Protein AF-A0A9C8FVK1-F1 (afdb_monomer_lite)

Sequence (192 aa):
MESLKEQRDQLQVSAKQWAEEYERMQRQYLDKLNELNAEIEDLEDFRQRYQRLSSSHENLKLRQSLFDEWADALMESFGPGIYRGEVYERPIFHHRPQNSTPEGVVEELNSYFQESNQPGLILRSVENAVAHLEVEDDRKLTSGTGSFGARMYILSVFYSLASLEEINCVEFDIEEGDHAGPDRYCRDSADS

Structure (mmCIF, N/CA/C/O backbone):
data_AF-A0A9C8FVK1-F1
#
_entry.id   AF-A0A9C8FVK1-F1
#
loop_
_atom_site.group_PDB
_atom_site.id
_atom_site.type_symbol
_atom_site.label_atom_id
_atom_site.label_alt_id
_atom_site.label_comp_id
_atom_site.label_asym_id
_atom_site.label_entity_id
_atom_site.label_seq_id
_atom_site.pdbx_PDB_ins_code
_atom_site.Cartn_x
_atom_site.Cartn_y
_atom_site.Cartn_z
_atom_site.occupancy
_atom_site.B_iso_or_equiv
_atom_site.auth_seq_id
_atom_site.auth_comp_id
_atom_site.auth_asym_id
_atom_site.auth_atom_id
_atom_site.pdbx_PDB_model_num
ATOM 1 N N . MET A 1 1 ? 42.157 9.527 -83.559 1.00 60.19 1 MET A N 1
ATOM 2 C CA . MET A 1 1 ? 42.955 9.106 -82.383 1.00 60.19 1 MET A CA 1
ATOM 3 C C . MET A 1 1 ? 42.660 9.959 -81.150 1.00 60.19 1 MET A C 1
ATOM 5 O O . MET A 1 1 ? 42.569 9.390 -80.074 1.00 60.19 1 MET A O 1
ATOM 9 N N . GLU A 1 2 ? 42.432 11.269 -81.290 1.00 61.53 2 GLU A N 1
ATOM 10 C CA . GLU A 1 2 ? 42.064 12.174 -80.179 1.00 61.53 2 GLU A CA 1
ATOM 11 C C . GLU A 1 2 ? 40.735 11.814 -79.486 1.00 61.53 2 GLU A C 1
ATOM 13 O O . GLU A 1 2 ? 40.713 11.628 -78.276 1.00 61.53 2 GLU A O 1
ATOM 18 N N . SER A 1 3 ? 39.669 11.558 -80.252 1.00 71.25 3 SER A N 1
ATOM 19 C CA . SER A 1 3 ? 38.336 11.207 -79.718 1.00 71.25 3 SER A CA 1
ATOM 20 C C . SER A 1 3 ? 38.299 9.912 -78.882 1.00 71.25 3 SER A C 1
ATOM 22 O O . SER A 1 3 ? 37.574 9.835 -77.893 1.00 71.25 3 SER A O 1
ATOM 24 N N . LEU A 1 4 ? 39.119 8.909 -79.220 1.00 72.94 4 LEU A N 1
ATOM 25 C CA . LEU A 1 4 ? 39.214 7.660 -78.446 1.00 72.94 4 LEU A CA 1
ATOM 26 C C . LEU A 1 4 ? 39.972 7.852 -77.126 1.00 72.94 4 LEU A C 1
ATOM 28 O O . LEU A 1 4 ? 39.680 7.184 -76.137 1.00 72.94 4 LEU A O 1
ATOM 32 N N . LYS A 1 5 ? 40.949 8.765 -77.105 1.00 77.62 5 LYS A N 1
ATOM 33 C CA . LYS A 1 5 ? 41.691 9.120 -75.893 1.00 77.62 5 LYS A CA 1
ATOM 34 C C . LYS A 1 5 ? 40.791 9.889 -74.926 1.00 77.62 5 LYS A C 1
ATOM 36 O O . LYS A 1 5 ? 40.754 9.566 -73.748 1.00 77.62 5 LYS A O 1
ATOM 41 N N . GLU A 1 6 ? 40.003 10.820 -75.450 1.00 77.12 6 GLU A N 1
ATOM 42 C CA . GLU A 1 6 ? 39.044 11.613 -74.681 1.00 77.12 6 GLU A CA 1
ATOM 43 C C . GLU A 1 6 ? 37.923 10.748 -74.079 1.00 77.12 6 GLU A C 1
ATOM 45 O O . GLU A 1 6 ? 37.624 10.865 -72.894 1.00 77.12 6 GLU A O 1
ATOM 50 N N . GLN A 1 7 ? 37.383 9.789 -74.842 1.00 79.88 7 GLN A N 1
ATOM 51 C CA . GLN A 1 7 ? 36.424 8.801 -74.328 1.00 79.88 7 GLN A CA 1
ATOM 52 C C . GLN A 1 7 ? 37.019 7.903 -73.237 1.00 79.88 7 GLN A C 1
ATOM 54 O O . GLN A 1 7 ? 36.366 7.632 -72.230 1.00 79.88 7 GLN A O 1
ATOM 59 N N . ARG A 1 8 ? 38.263 7.442 -73.405 1.00 81.00 8 ARG A N 1
ATOM 60 C CA . ARG A 1 8 ? 38.958 6.641 -72.389 1.00 81.00 8 ARG A CA 1
ATOM 61 C C . ARG A 1 8 ? 39.175 7.436 -71.102 1.00 81.00 8 ARG A C 1
ATOM 63 O O . ARG A 1 8 ? 38.953 6.903 -70.018 1.00 81.00 8 ARG A O 1
ATOM 70 N N . ASP A 1 9 ? 39.600 8.687 -71.222 1.00 82.56 9 ASP A N 1
ATOM 71 C CA . ASP A 1 9 ? 39.886 9.539 -70.071 1.00 82.56 9 ASP A CA 1
ATOM 72 C C . ASP A 1 9 ? 38.572 9.895 -69.330 1.00 82.56 9 ASP A C 1
ATOM 74 O O . ASP A 1 9 ? 38.526 9.838 -68.102 1.00 82.56 9 ASP A O 1
ATOM 78 N N . GLN A 1 10 ? 37.459 10.118 -70.048 1.00 81.56 10 GLN A N 1
ATOM 79 C CA . GLN A 1 10 ? 36.117 10.267 -69.456 1.00 81.56 10 GLN A CA 1
ATOM 80 C C . GLN A 1 10 ? 35.638 8.999 -68.732 1.00 81.56 10 GLN A C 1
ATOM 82 O O . GLN A 1 10 ? 35.111 9.083 -67.621 1.00 81.56 10 GLN A O 1
ATOM 87 N N . LEU A 1 11 ? 35.850 7.819 -69.322 1.00 82.38 11 LEU A N 1
ATOM 88 C CA . LEU A 1 11 ? 35.514 6.539 -68.691 1.00 82.38 11 LEU A CA 1
ATOM 89 C C . LEU A 1 11 ? 36.342 6.291 -67.425 1.00 82.38 11 LEU A C 1
ATOM 91 O O . LEU A 1 11 ? 35.807 5.787 -66.441 1.00 82.38 11 LEU A O 1
ATOM 95 N N . GLN A 1 12 ? 37.621 6.675 -67.412 1.00 83.12 12 GLN A N 1
ATOM 96 C CA . GLN A 1 12 ? 38.466 6.574 -66.220 1.00 83.12 12 GLN A CA 1
ATOM 97 C C . GLN A 1 12 ? 38.006 7.512 -65.099 1.00 83.12 12 GLN A C 1
ATOM 99 O O . GLN A 1 12 ? 37.977 7.100 -63.940 1.00 83.12 12 GLN A O 1
ATOM 104 N N . VAL A 1 13 ? 37.614 8.746 -65.429 1.00 83.69 13 VAL A N 1
ATOM 105 C CA . VAL A 1 13 ? 37.058 9.693 -64.449 1.00 83.69 13 VAL A CA 1
ATOM 106 C C . VAL A 1 13 ? 35.741 9.170 -63.878 1.00 83.69 13 VAL A C 1
ATOM 108 O O . VAL A 1 13 ? 35.578 9.155 -62.660 1.00 83.69 13 VAL A O 1
ATOM 111 N N . SER A 1 14 ? 34.839 8.670 -64.727 1.00 87.69 14 SER A N 1
ATOM 112 C CA . SER A 1 14 ? 33.568 8.093 -64.278 1.00 87.69 14 SER A CA 1
ATOM 113 C C . SER A 1 14 ? 33.781 6.853 -63.407 1.00 87.69 14 SER A C 1
ATOM 115 O O . SER A 1 14 ? 33.206 6.762 -62.327 1.00 87.69 14 SER A O 1
ATOM 117 N N . ALA A 1 15 ? 34.662 5.930 -63.807 1.00 85.50 15 ALA A N 1
ATOM 118 C CA . ALA A 1 15 ? 34.984 4.745 -63.012 1.00 85.50 15 ALA A CA 1
ATOM 119 C C . ALA A 1 15 ? 35.565 5.106 -61.635 1.00 85.50 15 ALA A C 1
ATOM 121 O O . ALA A 1 15 ? 35.234 4.464 -60.639 1.00 85.50 15 ALA A O 1
ATOM 122 N N . LYS A 1 16 ? 36.392 6.157 -61.561 1.00 90.56 16 LYS A N 1
ATOM 123 C CA . LYS A 1 16 ? 36.935 6.658 -60.294 1.00 90.56 16 LYS A CA 1
ATOM 124 C C . LYS A 1 16 ? 35.844 7.254 -59.398 1.00 90.56 16 LYS A C 1
ATOM 126 O O . LYS A 1 16 ? 35.816 6.947 -58.213 1.00 90.56 16 LYS A O 1
ATOM 131 N N . GLN A 1 17 ? 34.927 8.040 -59.961 1.00 91.06 17 GLN A N 1
ATOM 132 C CA . GLN A 1 17 ? 33.789 8.600 -59.220 1.00 91.06 17 GLN A CA 1
ATOM 133 C C . GLN A 1 17 ? 32.877 7.502 -58.660 1.00 91.06 17 GLN A C 1
ATOM 135 O O . GLN A 1 17 ? 32.500 7.556 -57.494 1.00 91.06 17 GLN A O 1
ATOM 140 N N . TRP A 1 18 ? 32.583 6.472 -59.458 1.00 89.44 18 TRP A N 1
ATOM 141 C CA . TRP A 1 18 ? 31.806 5.316 -59.006 1.00 89.44 18 TRP A CA 1
ATOM 142 C C . TRP A 1 18 ? 32.510 4.533 -57.894 1.00 89.44 18 TRP A C 1
ATOM 144 O O . TRP A 1 18 ? 31.852 4.086 -56.958 1.00 89.44 18 TRP A O 1
ATOM 154 N N . ALA A 1 19 ? 33.836 4.383 -57.963 1.00 91.25 19 ALA A N 1
ATOM 155 C CA . ALA A 1 19 ? 34.610 3.740 -56.903 1.00 91.25 19 ALA A CA 1
ATOM 156 C C . ALA A 1 19 ? 34.573 4.550 -55.594 1.00 91.25 19 ALA A C 1
ATOM 158 O O . ALA A 1 19 ? 34.316 3.982 -54.535 1.00 91.25 19 ALA A O 1
ATOM 159 N N . GLU A 1 20 ? 34.751 5.873 -55.665 1.00 92.94 20 GLU A N 1
ATOM 160 C CA . GLU A 1 20 ? 34.660 6.770 -54.503 1.00 92.94 20 GLU A CA 1
ATOM 161 C C . GLU A 1 20 ? 33.251 6.765 -53.884 1.00 92.94 20 GLU A C 1
ATOM 163 O O . GLU A 1 20 ? 33.098 6.729 -52.661 1.00 92.94 20 GLU A O 1
ATOM 168 N N . GLU A 1 21 ? 32.205 6.754 -54.713 1.00 92.31 21 GLU A N 1
ATOM 169 C CA . GLU A 1 21 ? 30.821 6.671 -54.248 1.00 92.31 21 GLU A CA 1
ATOM 170 C C . GLU A 1 21 ? 30.505 5.318 -53.600 1.00 92.31 21 GLU A C 1
ATOM 172 O O . GLU A 1 21 ? 29.851 5.274 -52.555 1.00 92.31 21 GLU A O 1
ATOM 177 N N . TYR A 1 22 ? 31.018 4.225 -54.166 1.00 92.31 22 TYR A N 1
ATOM 178 C CA . TYR A 1 22 ? 30.878 2.889 -53.597 1.00 92.31 22 TYR A CA 1
ATOM 179 C C . TYR A 1 22 ? 31.587 2.771 -52.241 1.00 92.31 22 TYR A C 1
ATOM 181 O O . TYR A 1 22 ? 30.991 2.279 -51.283 1.00 92.31 22 TYR A O 1
ATOM 189 N N . GLU A 1 23 ? 32.812 3.289 -52.113 1.00 93.19 23 GLU A N 1
ATOM 190 C CA . GLU A 1 23 ? 33.527 3.339 -50.831 1.00 93.19 23 GLU A CA 1
ATOM 191 C C . GLU A 1 23 ? 32.784 4.187 -49.789 1.00 93.19 23 GLU A C 1
ATOM 193 O O . GLU A 1 23 ? 32.670 3.786 -48.628 1.00 93.19 23 GLU A O 1
ATOM 198 N N . ARG A 1 24 ? 32.232 5.341 -50.189 1.00 94.69 24 ARG A N 1
ATOM 199 C CA . ARG A 1 24 ? 31.409 6.183 -49.306 1.00 94.69 24 ARG A CA 1
ATOM 200 C C . ARG A 1 24 ? 30.180 5.426 -48.810 1.00 94.69 24 ARG A C 1
ATOM 202 O O . ARG A 1 24 ? 29.888 5.452 -47.617 1.00 94.69 24 ARG A O 1
ATOM 209 N N . MET A 1 25 ? 29.476 4.753 -49.715 1.00 94.31 25 MET A N 1
ATOM 210 C CA . MET A 1 25 ? 28.284 3.978 -49.387 1.00 94.31 25 MET A CA 1
ATOM 211 C C . MET A 1 25 ? 28.620 2.808 -48.450 1.00 94.31 25 MET A C 1
ATOM 213 O O . MET A 1 25 ? 27.906 2.583 -47.478 1.00 94.31 25 MET A O 1
ATOM 217 N N . GLN A 1 26 ? 29.735 2.105 -48.677 1.00 94.00 26 GLN A N 1
ATOM 218 C CA . GLN A 1 26 ? 30.201 1.052 -47.769 1.00 94.00 26 GLN A CA 1
ATOM 219 C C . GLN A 1 26 ? 30.468 1.580 -46.358 1.00 94.00 26 GLN A C 1
ATOM 221 O O . GLN A 1 26 ? 30.045 0.947 -45.392 1.00 94.00 26 GLN A O 1
ATOM 226 N N . ARG A 1 27 ? 31.119 2.745 -46.226 1.00 94.62 27 ARG A N 1
ATOM 227 C CA . ARG A 1 27 ? 31.339 3.379 -44.915 1.00 94.62 27 ARG A CA 1
ATOM 228 C C . ARG A 1 27 ? 30.021 3.712 -44.224 1.00 94.62 27 ARG A C 1
ATOM 230 O O . ARG A 1 27 ? 29.848 3.345 -43.072 1.00 94.62 27 ARG A O 1
ATOM 237 N N . GLN A 1 28 ? 29.067 4.301 -44.946 1.00 95.25 28 GLN A N 1
ATOM 238 C CA . GLN A 1 28 ? 27.743 4.610 -44.396 1.00 95.25 28 GLN A CA 1
ATOM 239 C C . GLN A 1 28 ? 26.998 3.358 -43.911 1.00 95.25 28 GLN A C 1
ATOM 241 O O . GLN A 1 28 ? 26.375 3.391 -42.853 1.00 95.25 28 GLN A O 1
ATOM 246 N N . TYR A 1 29 ? 27.072 2.247 -44.650 1.00 94.50 29 TYR A N 1
ATOM 247 C CA . TYR A 1 29 ? 26.479 0.983 -44.210 1.00 94.50 29 TYR A CA 1
ATOM 248 C C . TYR A 1 29 ? 27.153 0.424 -42.956 1.00 94.50 29 TYR A C 1
ATOM 250 O O . TYR A 1 29 ? 26.458 -0.050 -42.061 1.00 94.50 29 TYR A O 1
ATOM 258 N N . LEU A 1 30 ? 28.485 0.487 -42.882 1.00 95.81 30 LEU A N 1
ATOM 259 C CA . LEU A 1 30 ? 29.249 0.071 -41.704 1.00 95.81 30 LEU A CA 1
ATOM 260 C C . LEU A 1 30 ? 28.899 0.915 -40.476 1.00 95.81 30 LEU A C 1
ATOM 262 O O . LEU A 1 30 ? 28.618 0.354 -39.421 1.00 95.81 30 LEU A O 1
ATOM 266 N N . ASP A 1 31 ? 28.845 2.238 -40.626 1.00 96.38 31 ASP A N 1
ATOM 267 C CA . ASP A 1 31 ? 28.459 3.151 -39.548 1.00 96.38 31 ASP A CA 1
ATOM 268 C C . ASP A 1 31 ? 27.039 2.842 -39.069 1.00 96.38 31 ASP A C 1
ATOM 270 O O . ASP A 1 31 ? 26.807 2.694 -37.869 1.00 96.38 31 ASP A O 1
ATOM 274 N N . LYS A 1 32 ? 26.099 2.628 -40.002 1.00 95.38 32 LYS A N 1
ATOM 275 C CA . LYS A 1 32 ? 24.717 2.313 -39.635 1.00 95.38 32 LYS A CA 1
ATOM 276 C C . LYS A 1 32 ? 24.575 0.962 -38.938 1.00 95.38 32 LYS A C 1
ATOM 278 O O . LYS A 1 32 ? 23.741 0.816 -38.048 1.00 95.38 32 LYS A O 1
ATOM 283 N N . LEU A 1 33 ? 25.376 -0.022 -39.338 1.00 95.06 33 LEU A N 1
ATOM 284 C CA . LEU A 1 33 ? 25.405 -1.335 -38.704 1.00 95.06 33 LEU A CA 1
ATOM 285 C C . LEU A 1 33 ? 25.968 -1.249 -37.280 1.00 95.06 33 LEU A C 1
ATOM 287 O O . LEU A 1 33 ? 25.432 -1.885 -36.378 1.00 95.06 33 LEU A O 1
ATOM 291 N N . ASN A 1 34 ? 26.992 -0.421 -37.062 1.00 95.44 34 ASN A N 1
ATOM 292 C CA . ASN A 1 34 ? 27.533 -0.169 -35.727 1.00 95.44 34 ASN A CA 1
ATOM 293 C C . ASN A 1 34 ? 26.519 0.549 -34.824 1.00 95.44 34 ASN A C 1
ATOM 295 O O . ASN A 1 34 ? 26.352 0.143 -33.677 1.00 95.44 34 ASN A O 1
ATOM 299 N N . GLU A 1 35 ? 25.809 1.560 -35.337 1.00 96.12 35 GLU A N 1
ATOM 300 C CA . GLU A 1 35 ? 24.719 2.223 -34.604 1.00 96.12 35 GLU A CA 1
ATOM 301 C C . GLU A 1 35 ? 23.627 1.230 -34.190 1.00 96.12 35 GLU A C 1
ATOM 303 O O . GLU A 1 35 ? 23.214 1.214 -33.034 1.00 96.12 35 GLU A O 1
ATOM 308 N N . LEU A 1 36 ? 23.178 0.382 -35.122 1.00 95.75 36 LEU A N 1
ATOM 309 C CA . LEU A 1 36 ? 22.112 -0.580 -34.849 1.00 95.75 36 LEU A CA 1
ATOM 310 C C . LEU A 1 36 ? 22.550 -1.636 -33.826 1.00 95.75 36 LEU A C 1
ATOM 312 O O . LEU A 1 36 ? 21.756 -2.033 -32.980 1.00 95.75 36 LEU A O 1
ATOM 316 N N . ASN A 1 37 ? 23.809 -2.074 -33.876 1.00 95.25 37 ASN A N 1
ATOM 317 C CA . ASN A 1 37 ? 24.347 -2.999 -32.881 1.00 95.25 37 ASN A CA 1
ATOM 318 C C . ASN A 1 37 ? 24.397 -2.366 -31.484 1.00 95.25 37 ASN A C 1
ATOM 320 O O . ASN A 1 37 ? 24.018 -3.028 -30.523 1.00 95.25 37 ASN A O 1
ATOM 324 N N . ALA A 1 38 ? 24.794 -1.095 -31.372 1.00 95.62 38 ALA A N 1
ATOM 325 C CA . ALA A 1 38 ? 24.767 -0.383 -30.094 1.00 95.62 38 ALA A CA 1
ATOM 326 C C . ALA A 1 38 ? 23.334 -0.260 -29.541 1.00 95.62 38 ALA A C 1
ATOM 328 O O . ALA A 1 38 ? 23.102 -0.494 -28.359 1.00 95.62 38 ALA A O 1
ATOM 329 N N . GLU A 1 39 ? 22.352 0.021 -30.403 1.00 96.19 39 GLU A N 1
ATOM 330 C CA . GLU A 1 39 ? 20.939 0.071 -30.005 1.00 96.19 39 GLU A CA 1
ATOM 331 C C . GLU A 1 39 ? 20.417 -1.301 -29.538 1.00 96.19 39 GLU A C 1
ATOM 333 O O . GLU A 1 39 ? 19.659 -1.386 -28.571 1.00 96.19 39 GLU A O 1
ATOM 338 N N . ILE A 1 40 ? 20.847 -2.391 -30.182 1.00 95.75 40 ILE A N 1
ATOM 339 C CA . ILE A 1 40 ? 20.526 -3.758 -29.745 1.00 95.75 40 ILE A CA 1
ATOM 340 C C . ILE A 1 40 ? 21.109 -4.032 -28.355 1.00 95.75 40 ILE A C 1
ATOM 342 O O . ILE A 1 40 ? 20.395 -4.563 -27.504 1.00 95.75 40 ILE A O 1
ATOM 346 N N . GLU A 1 41 ? 22.364 -3.654 -28.104 1.00 95.38 41 GLU A N 1
ATOM 347 C CA . GLU A 1 41 ? 23.002 -3.824 -26.792 1.00 95.38 41 GLU A CA 1
ATOM 348 C C . GLU A 1 41 ? 22.248 -3.059 -25.689 1.00 95.38 41 GLU A C 1
ATOM 350 O O . GLU A 1 41 ? 21.951 -3.630 -24.634 1.00 95.38 41 GLU A O 1
ATOM 355 N N . ASP A 1 42 ? 21.847 -1.812 -25.952 1.00 95.94 42 ASP A N 1
ATOM 356 C CA . ASP A 1 42 ? 21.057 -1.003 -25.015 1.00 95.94 42 ASP A CA 1
ATOM 357 C C . ASP A 1 42 ? 19.685 -1.635 -24.720 1.00 95.94 42 ASP A C 1
ATOM 359 O O . ASP A 1 42 ? 19.243 -1.696 -23.565 1.00 95.94 42 ASP A O 1
ATOM 363 N N . LEU A 1 43 ? 19.003 -2.150 -25.750 1.00 95.94 43 LEU A N 1
ATOM 364 C CA . LEU A 1 43 ? 17.718 -2.837 -25.598 1.00 95.94 43 LEU A CA 1
ATOM 365 C C . LEU A 1 43 ? 17.851 -4.143 -24.807 1.00 95.94 43 LEU A C 1
ATOM 367 O O . LEU A 1 43 ? 16.971 -4.482 -24.005 1.00 95.94 43 LEU A O 1
ATOM 371 N N . GLU A 1 44 ? 18.940 -4.884 -25.006 1.00 95.81 44 GLU A N 1
ATOM 372 C CA . GLU A 1 44 ? 19.225 -6.092 -24.241 1.00 95.81 44 GLU A CA 1
ATOM 373 C C . GLU A 1 44 ? 19.494 -5.787 -22.764 1.00 95.81 44 GLU A C 1
ATOM 375 O O . GLU A 1 44 ? 18.938 -6.479 -21.902 1.00 95.81 44 GLU A O 1
ATOM 380 N N . ASP A 1 45 ? 20.267 -4.742 -22.453 1.00 95.81 45 ASP A N 1
ATOM 381 C CA . ASP A 1 45 ? 20.505 -4.310 -21.071 1.00 95.81 45 ASP A CA 1
ATOM 382 C C . ASP A 1 45 ? 19.210 -3.823 -20.404 1.00 95.81 45 ASP A C 1
ATOM 384 O O . ASP A 1 45 ? 18.878 -4.249 -19.292 1.00 95.81 45 ASP A O 1
ATOM 388 N N . PHE A 1 46 ? 18.406 -3.015 -21.103 1.00 95.19 46 PHE A N 1
ATOM 389 C CA . PHE A 1 46 ? 17.098 -2.588 -20.606 1.00 95.19 46 PHE A CA 1
ATOM 390 C C . PHE A 1 46 ? 16.196 -3.786 -20.282 1.00 95.19 46 PHE A C 1
ATOM 392 O O . PHE A 1 46 ? 15.623 -3.859 -19.189 1.00 95.19 46 PHE A O 1
ATOM 399 N N . ARG A 1 47 ? 16.114 -4.773 -21.186 1.00 95.44 47 ARG A N 1
ATOM 400 C CA . ARG A 1 47 ? 15.332 -5.999 -20.969 1.00 95.44 47 ARG A CA 1
ATOM 401 C C . ARG A 1 47 ? 15.813 -6.761 -19.736 1.00 95.44 47 ARG A C 1
ATOM 403 O O . ARG A 1 47 ? 14.983 -7.210 -18.946 1.00 95.44 47 ARG A O 1
ATOM 410 N N . GLN A 1 48 ? 17.126 -6.893 -19.539 1.00 94.31 48 GLN A N 1
ATOM 411 C CA . GLN A 1 48 ? 17.673 -7.556 -18.352 1.00 94.31 48 GLN A CA 1
ATOM 412 C C . GLN A 1 48 ? 17.313 -6.811 -17.062 1.00 94.31 48 GLN A C 1
ATOM 414 O O . GLN A 1 48 ? 16.915 -7.442 -16.080 1.00 94.31 48 GLN A O 1
ATOM 419 N N . ARG A 1 49 ? 17.421 -5.477 -17.046 1.00 94.25 49 ARG A N 1
ATOM 420 C CA . ARG A 1 49 ? 17.027 -4.660 -15.886 1.00 94.25 49 ARG A CA 1
ATOM 421 C C . ARG A 1 49 ? 15.542 -4.817 -15.577 1.00 94.25 49 ARG A C 1
ATOM 423 O O . ARG A 1 49 ? 15.192 -5.033 -14.419 1.00 94.25 49 ARG A O 1
ATOM 430 N N . TYR A 1 50 ? 14.693 -4.780 -16.601 1.00 93.31 50 TYR A N 1
ATOM 431 C CA . TYR A 1 50 ? 13.256 -4.989 -16.451 1.00 93.31 50 TYR A CA 1
ATOM 432 C C . TYR A 1 50 ? 12.940 -6.376 -15.875 1.00 93.31 50 TYR A C 1
ATOM 434 O O . TYR A 1 50 ? 12.193 -6.482 -14.907 1.00 93.31 50 TYR A O 1
ATOM 442 N N . GLN A 1 51 ? 13.568 -7.438 -16.391 1.00 92.06 51 GLN A N 1
ATOM 443 C CA . GLN A 1 51 ? 13.386 -8.801 -15.877 1.00 92.06 51 GLN A CA 1
ATOM 444 C C . GLN A 1 51 ? 13.798 -8.935 -14.405 1.00 92.06 51 GLN A C 1
ATOM 446 O O . GLN A 1 51 ? 13.077 -9.552 -13.617 1.00 92.06 51 GLN A O 1
ATOM 451 N N . ARG A 1 52 ? 14.929 -8.333 -14.007 1.00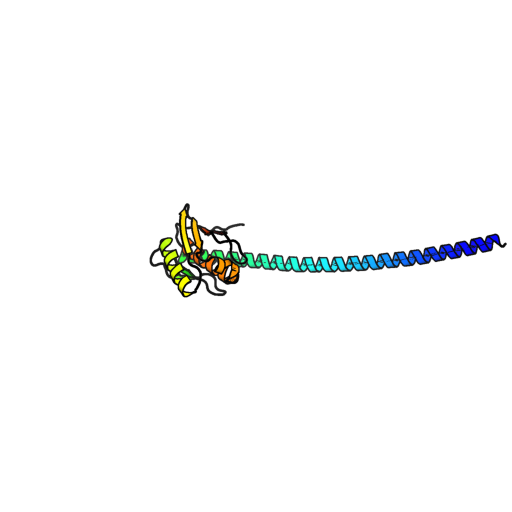 90.56 52 ARG A N 1
ATOM 452 C CA . ARG A 1 52 ? 15.365 -8.309 -12.599 1.00 90.56 52 ARG A CA 1
ATOM 453 C C . ARG A 1 52 ? 14.368 -7.562 -11.718 1.00 90.56 52 ARG A C 1
ATOM 455 O O . ARG A 1 52 ? 14.031 -8.052 -10.644 1.00 90.56 52 ARG A O 1
ATOM 462 N N . LEU A 1 53 ? 13.889 -6.403 -12.170 1.00 91.38 53 LEU A N 1
ATOM 463 C CA . LEU A 1 53 ? 12.910 -5.611 -11.429 1.00 91.38 53 LEU A CA 1
ATOM 464 C C . LEU A 1 53 ? 11.583 -6.362 -11.276 1.00 91.38 53 LEU A C 1
ATOM 466 O O . LEU A 1 53 ? 11.060 -6.429 -10.169 1.00 91.38 53 LEU A O 1
ATOM 470 N N . SER A 1 54 ? 11.094 -6.991 -12.348 1.00 86.75 54 SER A N 1
ATOM 471 C CA . SER A 1 54 ? 9.879 -7.816 -12.330 1.00 86.75 54 SER A CA 1
ATOM 472 C C . SER A 1 54 ? 10.011 -8.979 -11.351 1.00 86.75 54 SER A C 1
ATOM 474 O O . SER A 1 54 ? 9.158 -9.158 -10.490 1.00 86.75 54 SER A O 1
ATOM 476 N N . SER A 1 55 ? 11.130 -9.709 -11.404 1.00 82.31 55 SER A N 1
ATOM 477 C CA . SER A 1 55 ? 11.390 -10.825 -10.484 1.00 82.31 55 SER A CA 1
ATOM 478 C C . SER A 1 55 ? 11.477 -10.353 -9.028 1.00 82.31 55 SER A C 1
ATOM 480 O O . SER A 1 55 ? 11.006 -11.024 -8.114 1.00 82.31 55 SER A O 1
ATOM 482 N N . SER A 1 56 ? 12.088 -9.189 -8.786 1.00 82.31 56 SER A N 1
ATOM 483 C CA . SER A 1 56 ? 12.153 -8.584 -7.451 1.00 82.31 56 SER A CA 1
ATOM 484 C C . SER A 1 56 ? 10.760 -8.212 -6.941 1.00 82.31 56 SER A C 1
ATOM 486 O O . SER A 1 56 ? 10.409 -8.520 -5.805 1.00 82.31 56 SER A O 1
ATOM 488 N N . HIS A 1 57 ? 9.941 -7.606 -7.799 1.00 80.00 57 HIS A N 1
ATOM 489 C CA . HIS A 1 57 ? 8.565 -7.242 -7.492 1.00 80.00 57 HIS A CA 1
ATOM 490 C C . HIS A 1 57 ? 7.689 -8.471 -7.196 1.00 80.00 57 HIS A C 1
ATOM 492 O O . HIS A 1 57 ? 6.973 -8.472 -6.200 1.00 80.00 57 HIS A O 1
ATOM 498 N N . GLU A 1 58 ? 7.799 -9.545 -7.981 1.00 74.69 58 GLU A N 1
ATOM 499 C CA . GLU A 1 58 ? 7.110 -10.818 -7.714 1.00 74.69 58 GLU A CA 1
ATOM 500 C C . GLU A 1 58 ? 7.523 -11.421 -6.365 1.00 74.69 58 GLU A C 1
ATOM 502 O O . GLU A 1 58 ? 6.667 -11.793 -5.564 1.00 74.69 58 GLU A O 1
ATOM 507 N N . ASN A 1 59 ? 8.824 -11.445 -6.058 1.00 70.12 59 ASN A N 1
ATOM 508 C CA . ASN A 1 59 ? 9.307 -11.899 -4.752 1.00 70.12 59 ASN A CA 1
ATOM 509 C C . ASN A 1 59 ? 8.789 -11.024 -3.601 1.00 70.12 59 ASN A C 1
ATOM 511 O O . ASN A 1 59 ? 8.467 -11.540 -2.532 1.00 70.12 59 ASN A O 1
ATOM 515 N N . LEU A 1 60 ? 8.708 -9.705 -3.792 1.00 74.44 60 LEU A N 1
ATOM 516 C CA . LEU A 1 60 ? 8.149 -8.792 -2.794 1.00 74.44 60 LEU A CA 1
ATOM 517 C C . LEU A 1 60 ? 6.655 -9.036 -2.578 1.00 74.44 60 LEU A C 1
ATOM 519 O O . LEU A 1 60 ? 6.233 -9.068 -1.424 1.00 74.44 60 LEU A O 1
ATOM 523 N N . LYS A 1 61 ? 5.887 -9.278 -3.647 1.00 73.56 61 LYS A N 1
ATOM 524 C CA . LYS A 1 61 ? 4.471 -9.661 -3.561 1.00 73.56 61 LYS A CA 1
ATOM 525 C C . LYS A 1 61 ? 4.280 -10.965 -2.787 1.00 73.56 61 LYS A C 1
ATOM 527 O O . LYS A 1 61 ? 3.477 -10.998 -1.864 1.00 73.56 61 LYS A O 1
ATOM 532 N N . LEU A 1 62 ? 5.073 -11.997 -3.082 1.00 66.81 62 LEU A N 1
ATOM 533 C CA . LEU A 1 62 ? 5.036 -13.271 -2.349 1.00 66.81 62 LEU A CA 1
ATOM 534 C C . LEU A 1 62 ? 5.386 -13.114 -0.866 1.00 66.81 62 LEU A C 1
ATOM 536 O O . LEU A 1 62 ? 4.763 -13.716 0.002 1.00 66.81 62 LEU A O 1
ATOM 540 N N . ARG A 1 63 ? 6.397 -12.298 -0.546 1.00 64.00 63 ARG A N 1
ATOM 541 C CA . ARG A 1 63 ? 6.716 -11.998 0.856 1.00 64.00 63 ARG A CA 1
ATOM 542 C C . ARG A 1 63 ? 5.575 -11.244 1.518 1.00 64.00 63 ARG A C 1
ATOM 544 O O . ARG A 1 63 ? 5.286 -11.516 2.674 1.00 64.00 63 ARG A O 1
ATOM 551 N N . GLN A 1 64 ? 4.954 -10.302 0.813 1.00 72.81 64 GLN A N 1
ATOM 552 C CA . GLN A 1 64 ? 3.815 -9.559 1.329 1.00 72.81 64 GLN A CA 1
ATOM 553 C C . GLN A 1 64 ? 2.646 -10.489 1.665 1.00 72.81 64 GLN A C 1
ATOM 555 O O . GLN A 1 64 ? 2.203 -10.424 2.805 1.00 72.81 64 GLN A O 1
ATOM 560 N N . SER A 1 65 ? 2.258 -11.398 0.764 1.00 73.50 65 SER A N 1
ATOM 561 C CA . SER A 1 65 ? 1.152 -12.336 1.004 1.00 73.50 65 SER A CA 1
ATOM 562 C C . SER A 1 65 ? 1.409 -13.259 2.198 1.00 73.50 65 SER A C 1
ATOM 564 O O . SER A 1 65 ? 0.552 -13.390 3.060 1.00 73.50 65 SER A O 1
ATOM 566 N N . LEU A 1 66 ? 2.621 -13.817 2.324 1.00 66.88 66 LEU A N 1
ATOM 567 C CA . LEU A 1 66 ? 3.001 -14.640 3.484 1.00 66.88 66 LEU A CA 1
ATOM 568 C C . LEU A 1 66 ? 2.875 -13.888 4.817 1.00 66.88 66 LEU A C 1
ATOM 570 O O . LEU A 1 66 ? 2.624 -14.490 5.858 1.00 66.88 66 LEU A O 1
ATOM 574 N N . PHE A 1 67 ? 3.110 -12.576 4.809 1.00 67.75 67 PHE A N 1
ATOM 575 C CA . PHE A 1 67 ? 2.971 -11.760 6.010 1.00 67.75 67 PHE A CA 1
ATOM 576 C C . PHE A 1 67 ? 1.526 -11.358 6.297 1.00 67.75 67 PHE A C 1
ATOM 578 O O . PHE A 1 67 ? 1.204 -11.172 7.467 1.00 67.75 67 PHE A O 1
ATOM 585 N N . ASP A 1 68 ? 0.698 -11.199 5.267 1.00 72.88 68 ASP A N 1
ATOM 586 C CA . ASP A 1 68 ? -0.731 -10.921 5.423 1.00 72.88 68 ASP A CA 1
ATOM 587 C C . ASP A 1 68 ? -1.418 -12.163 6.027 1.00 72.88 68 ASP A C 1
ATOM 589 O O . ASP A 1 68 ? -2.019 -12.060 7.093 1.00 72.88 68 ASP A O 1
ATOM 593 N N . GLU A 1 69 ? -1.125 -13.362 5.502 1.00 77.06 69 GLU A N 1
ATOM 594 C CA . GLU A 1 69 ? -1.552 -14.648 6.088 1.00 77.06 69 GLU A CA 1
ATOM 595 C C . GLU A 1 69 ? -1.122 -14.800 7.560 1.00 77.06 69 GLU A C 1
ATOM 597 O O . GLU A 1 69 ? -1.864 -15.307 8.403 1.00 77.06 69 GLU A O 1
ATOM 602 N N . TRP A 1 70 ? 0.100 -14.370 7.894 1.00 76.19 70 TRP A N 1
ATOM 603 C CA . TRP A 1 70 ? 0.592 -14.427 9.270 1.00 76.19 70 TRP A CA 1
ATOM 604 C C . TRP A 1 70 ? -0.149 -13.462 10.199 1.00 76.19 70 TRP A C 1
ATOM 606 O O . TRP A 1 70 ? -0.444 -13.816 11.341 1.00 76.19 70 TRP A O 1
ATOM 616 N N . ALA A 1 71 ? -0.439 -12.249 9.734 1.00 73.06 71 ALA A N 1
ATOM 617 C CA . ALA A 1 71 ? -1.156 -11.261 10.523 1.00 73.06 71 ALA A CA 1
ATOM 618 C C . ALA A 1 71 ? -2.624 -11.666 10.740 1.00 73.06 71 ALA A C 1
ATOM 620 O O . ALA A 1 71 ? -3.129 -11.520 11.854 1.00 73.06 71 ALA A O 1
ATOM 621 N N . ASP A 1 72 ? -3.259 -12.277 9.738 1.00 78.38 72 ASP A N 1
ATOM 622 C CA . ASP A 1 72 ? -4.588 -12.880 9.871 1.00 78.38 72 ASP A CA 1
ATOM 623 C C . ASP A 1 72 ? -4.591 -13.997 10.917 1.00 78.38 72 ASP A C 1
ATOM 625 O O . ASP A 1 72 ? -5.406 -13.986 11.840 1.00 78.38 72 ASP A O 1
ATOM 629 N N . ALA A 1 73 ? -3.604 -14.898 10.874 1.00 80.94 73 ALA A N 1
ATOM 630 C CA . ALA A 1 73 ? -3.466 -15.955 11.875 1.00 80.94 73 ALA A CA 1
ATOM 631 C C . ALA A 1 73 ? -3.269 -15.404 13.303 1.00 80.94 73 ALA A C 1
ATOM 633 O O . ALA A 1 73 ? -3.751 -15.996 14.277 1.00 80.94 73 ALA A O 1
ATOM 634 N N . LEU A 1 74 ? -2.570 -14.271 13.460 1.00 79.06 74 LEU A N 1
ATOM 635 C CA . LEU A 1 74 ? -2.455 -13.589 14.752 1.00 79.06 74 LEU A CA 1
ATOM 636 C C . LEU A 1 74 ? -3.804 -13.031 15.215 1.00 79.06 74 LEU A C 1
ATOM 638 O O . LEU A 1 74 ? -4.157 -13.229 16.379 1.00 79.06 74 LEU A O 1
ATOM 642 N N . MET A 1 75 ? -4.560 -12.381 14.326 1.00 82.31 75 MET A N 1
ATOM 643 C CA . MET A 1 75 ? -5.896 -11.871 14.642 1.00 82.31 75 MET A CA 1
ATOM 644 C C . MET A 1 75 ? -6.846 -12.990 15.063 1.00 82.31 75 MET A C 1
ATOM 646 O O . MET A 1 75 ? -7.495 -12.873 16.101 1.00 82.31 75 MET A O 1
ATOM 650 N N . GLU A 1 76 ? -6.859 -14.109 14.338 1.00 83.44 76 GLU A N 1
ATOM 651 C CA . GLU A 1 76 ? -7.646 -15.292 14.701 1.00 83.44 76 GLU A CA 1
ATOM 652 C C . GLU A 1 76 ? -7.242 -15.867 16.067 1.00 83.44 76 GLU A C 1
ATOM 654 O O . GLU A 1 76 ? -8.086 -16.322 16.840 1.00 83.44 76 GLU A O 1
ATOM 659 N N . SER A 1 77 ? -5.946 -15.838 16.391 1.00 84.75 77 SER A N 1
ATOM 660 C CA . SER A 1 77 ? -5.422 -16.433 17.625 1.00 84.75 77 SER A CA 1
ATOM 661 C C . SER A 1 77 ? -5.660 -15.566 18.864 1.00 84.75 77 SER A C 1
ATOM 663 O O . SER A 1 77 ? -5.958 -16.087 19.943 1.00 84.75 77 SER A O 1
ATOM 665 N N . PHE A 1 78 ? -5.481 -14.249 18.746 1.00 86.62 78 PHE A N 1
ATOM 666 C CA . PHE A 1 78 ? -5.549 -13.324 19.880 1.00 86.62 78 PHE A CA 1
ATOM 667 C C . PHE A 1 78 ? -6.918 -12.651 20.037 1.00 86.62 78 PHE A C 1
ATOM 669 O O . PHE A 1 78 ? -7.269 -12.259 21.163 1.00 86.62 78 PHE A O 1
ATOM 676 N N . GLY A 1 79 ? -7.700 -12.594 18.955 1.00 85.69 79 GLY A N 1
ATOM 677 C CA . GLY A 1 79 ? -8.980 -11.899 18.869 1.00 85.69 79 GLY A CA 1
ATOM 678 C C . GLY A 1 79 ? -8.813 -10.374 18.830 1.00 85.69 79 GLY A C 1
ATOM 679 O O . GLY A 1 79 ? -7.752 -9.882 18.419 1.00 85.69 79 GLY A O 1
ATOM 680 N N . PRO A 1 80 ? -9.828 -9.624 19.305 1.00 91.50 80 PRO A N 1
ATOM 681 C CA . PRO A 1 80 ? -9.772 -8.171 19.418 1.00 91.50 80 PRO A CA 1
ATOM 682 C C . PRO A 1 80 ? -8.494 -7.687 20.107 1.00 91.50 80 PRO A C 1
ATOM 684 O O . PRO A 1 80 ? -8.181 -8.093 21.234 1.00 91.50 80 PRO A O 1
ATOM 687 N N . GLY A 1 81 ? -7.757 -6.807 19.436 1.00 92.69 81 GLY A N 1
ATOM 688 C CA . GLY A 1 81 ? -6.441 -6.360 19.872 1.00 92.69 81 GLY A CA 1
ATOM 689 C C . GLY A 1 81 ? -6.080 -4.969 19.372 1.00 92.69 81 GLY A C 1
ATOM 690 O O . GLY A 1 81 ? -6.561 -4.511 18.342 1.00 92.69 81 GLY A O 1
ATOM 691 N N . ILE A 1 82 ? -5.184 -4.316 20.105 1.00 93.69 82 ILE A N 1
ATOM 692 C CA . ILE A 1 82 ? -4.451 -3.147 19.634 1.00 93.69 82 ILE A CA 1
ATOM 693 C C . ILE A 1 82 ? -3.154 -3.649 19.006 1.00 93.69 82 ILE A C 1
ATOM 695 O O . ILE A 1 82 ? -2.270 -4.170 19.700 1.00 93.69 82 ILE A O 1
ATOM 699 N N . TYR A 1 83 ? -3.059 -3.489 17.692 1.00 91.31 83 TYR A N 1
ATOM 700 C CA . TYR A 1 83 ? -1.913 -3.874 16.883 1.00 91.31 83 TYR A CA 1
ATOM 701 C C . TYR A 1 83 ? -1.102 -2.630 16.553 1.00 91.31 83 TYR A C 1
ATOM 703 O O . TYR A 1 83 ? -1.633 -1.623 16.087 1.00 91.31 83 TYR A O 1
ATOM 711 N N . ARG A 1 84 ? 0.200 -2.686 16.821 1.00 87.44 84 ARG A N 1
ATOM 712 C CA . ARG A 1 84 ? 1.122 -1.563 16.617 1.00 87.44 84 ARG A CA 1
ATOM 713 C C . ARG A 1 84 ? 2.354 -2.076 15.919 1.00 87.44 84 ARG A C 1
ATOM 715 O O . ARG A 1 84 ? 2.840 -3.149 16.273 1.00 87.44 84 ARG A O 1
ATOM 722 N N . GLY A 1 85 ? 2.853 -1.333 14.944 1.00 75.56 85 GLY A N 1
ATOM 723 C CA . GLY A 1 85 ? 4.127 -1.664 14.326 1.00 75.56 85 GLY A CA 1
ATOM 724 C C . GLY A 1 85 ? 5.137 -0.535 14.456 1.00 75.56 85 GLY A C 1
ATOM 725 O O . GLY A 1 85 ? 4.779 0.642 14.476 1.00 75.56 85 GLY A O 1
ATOM 726 N N . GLU A 1 86 ? 6.401 -0.920 14.565 1.00 69.06 86 GLU A N 1
ATOM 727 C CA . GLU A 1 86 ? 7.533 -0.006 14.662 1.00 69.06 86 GLU A CA 1
ATOM 728 C C . GLU A 1 86 ? 8.245 0.169 13.312 1.00 69.06 86 GLU A C 1
ATOM 730 O O . GLU A 1 86 ? 7.856 -0.377 12.276 1.00 69.06 86 GLU A O 1
ATOM 735 N N . VAL A 1 87 ? 9.320 0.962 13.304 1.00 61.97 87 VAL A N 1
ATOM 736 C CA . VAL A 1 87 ? 10.153 1.140 12.115 1.00 61.97 87 VAL A CA 1
ATOM 737 C C . VAL A 1 87 ? 10.769 -0.207 11.721 1.00 61.97 87 VAL A C 1
ATOM 739 O O . VAL A 1 87 ? 11.563 -0.774 12.460 1.00 61.97 87 VAL A O 1
ATOM 742 N N . TYR A 1 88 ? 10.416 -0.689 10.530 1.00 56.81 88 TYR A N 1
ATOM 743 C CA . TYR A 1 88 ? 10.765 -1.997 9.956 1.00 56.81 88 TYR A CA 1
ATOM 744 C C . TYR A 1 88 ? 10.073 -3.228 10.565 1.00 56.81 88 TYR A C 1
ATOM 746 O O . TYR A 1 88 ? 10.365 -4.344 10.131 1.00 56.81 88 TYR A O 1
ATOM 754 N N . GLU A 1 89 ? 9.113 -3.051 11.474 1.00 65.38 89 GLU A N 1
ATOM 755 C CA . GLU A 1 89 ? 8.335 -4.146 12.063 1.00 65.38 89 GLU A CA 1
ATOM 756 C C . GLU A 1 89 ? 6.860 -4.006 11.685 1.00 65.38 89 GLU A C 1
ATOM 758 O O . GLU A 1 89 ? 6.283 -2.933 11.819 1.00 65.38 89 GLU A O 1
ATOM 763 N N . ARG A 1 90 ? 6.229 -5.077 11.187 1.00 67.75 90 ARG A N 1
ATOM 764 C CA . ARG A 1 90 ? 4.779 -5.074 10.920 1.00 67.75 90 ARG A CA 1
ATOM 765 C C . ARG A 1 90 ? 3.984 -4.982 12.228 1.00 67.75 90 ARG A C 1
ATOM 767 O O . ARG A 1 90 ? 4.545 -5.296 13.276 1.00 67.75 90 ARG A O 1
ATOM 774 N N . PRO A 1 91 ? 2.695 -4.592 12.192 1.00 79.06 91 PRO A N 1
ATOM 775 C CA . PRO A 1 91 ? 1.918 -4.499 13.415 1.00 79.06 91 PRO A CA 1
ATOM 776 C C . PRO A 1 91 ? 1.826 -5.844 14.129 1.00 79.06 91 PRO A C 1
ATOM 778 O O . PRO A 1 91 ? 1.376 -6.831 13.554 1.00 79.06 91 PRO A O 1
ATOM 781 N N . ILE A 1 92 ? 2.268 -5.873 15.380 1.00 86.00 92 ILE A N 1
ATOM 782 C CA . ILE A 1 92 ? 2.158 -7.032 16.261 1.00 86.00 92 ILE A CA 1
ATOM 783 C C . ILE A 1 92 ? 1.072 -6.780 17.298 1.00 86.00 92 ILE A C 1
ATOM 785 O O . ILE A 1 92 ? 0.796 -5.633 17.663 1.00 86.00 92 ILE A O 1
ATOM 789 N N . PHE A 1 93 ? 0.468 -7.859 17.793 1.00 89.62 93 PHE A N 1
ATOM 790 C CA . PHE A 1 93 ? -0.462 -7.779 18.910 1.00 89.62 93 PHE A CA 1
ATOM 791 C C . PHE A 1 93 ? 0.258 -7.213 20.138 1.00 89.62 93 PHE A C 1
ATOM 793 O O . PHE A 1 93 ? 1.234 -7.796 20.614 1.00 89.62 93 PHE A O 1
ATOM 800 N N . HIS A 1 94 ? -0.235 -6.096 20.668 1.00 91.31 94 HIS A N 1
ATOM 801 C CA . HIS A 1 94 ? 0.325 -5.491 21.871 1.00 91.31 94 HIS A CA 1
ATOM 802 C C . HIS A 1 94 ? -0.490 -5.868 23.113 1.00 91.31 94 HIS A C 1
ATOM 804 O O . HIS A 1 94 ? 0.058 -6.306 24.122 1.00 91.31 94 HIS A O 1
ATOM 810 N N . HIS A 1 95 ? -1.810 -5.678 23.054 1.00 93.00 95 HIS A N 1
ATOM 811 C CA . HIS A 1 95 ? -2.741 -5.991 24.140 1.00 93.00 95 HIS A CA 1
ATOM 812 C C . HIS A 1 95 ? -4.187 -6.016 23.636 1.00 93.00 95 HIS A C 1
ATOM 814 O O . HIS A 1 95 ? -4.471 -5.564 22.530 1.00 93.00 95 HIS A O 1
ATOM 820 N N . ARG A 1 96 ? -5.104 -6.533 24.461 1.00 93.31 96 ARG A N 1
ATOM 821 C CA . ARG A 1 96 ? -6.546 -6.441 24.200 1.00 93.31 96 ARG A CA 1
ATOM 822 C C . ARG A 1 96 ? -7.052 -5.035 24.517 1.00 93.31 96 ARG A C 1
ATOM 824 O O . ARG A 1 96 ? -6.615 -4.498 25.539 1.00 93.31 96 ARG A O 1
ATOM 831 N N . PRO A 1 97 ? -7.987 -4.492 23.721 1.00 92.81 97 PRO A N 1
ATOM 832 C CA . PRO A 1 97 ? -8.617 -3.228 24.047 1.00 92.81 97 PRO A CA 1
ATOM 833 C C . PRO A 1 97 ? -9.443 -3.368 25.329 1.00 92.81 97 PRO A C 1
ATOM 835 O O . PRO A 1 97 ? -10.046 -4.413 25.595 1.00 92.81 97 PRO A O 1
ATOM 838 N N . GLN A 1 98 ? -9.483 -2.305 26.122 1.00 91.25 98 GLN A N 1
ATOM 839 C CA . GLN A 1 98 ? -10.340 -2.180 27.299 1.00 91.25 98 GLN A CA 1
ATOM 840 C C . GLN A 1 98 ? -11.817 -2.214 26.906 1.00 91.25 98 GLN A C 1
ATOM 842 O O . GLN A 1 98 ? -12.633 -2.795 27.624 1.00 91.25 98 GLN A O 1
ATOM 847 N N . ASN A 1 99 ? -12.143 -1.622 25.755 1.00 92.62 99 ASN A N 1
ATOM 848 C CA . ASN A 1 99 ? -13.467 -1.662 25.161 1.00 92.62 99 ASN A CA 1
ATOM 849 C C . ASN A 1 99 ? -13.379 -2.203 23.729 1.00 92.62 99 ASN A C 1
ATOM 851 O O . ASN A 1 99 ? -12.918 -1.517 22.821 1.00 92.62 99 ASN A O 1
ATOM 855 N N . SER A 1 100 ? -13.825 -3.444 23.525 1.00 92.25 100 SER A N 1
ATOM 856 C CA . SER A 1 100 ? -13.819 -4.119 22.219 1.00 92.25 100 SER A CA 1
ATOM 857 C C . SER A 1 100 ? -14.975 -3.651 21.323 1.00 92.25 100 SER A C 1
ATOM 859 O O . SER A 1 100 ? -15.743 -4.470 20.831 1.00 92.25 100 SER A O 1
ATOM 861 N N . THR A 1 101 ? -15.118 -2.337 21.152 1.00 96.31 101 THR A N 1
ATOM 862 C CA . THR A 1 101 ? -15.975 -1.721 20.131 1.00 96.31 101 THR A CA 1
ATOM 863 C C . THR A 1 101 ? -15.108 -0.901 19.177 1.00 96.31 101 THR A C 1
ATOM 865 O O . THR A 1 101 ? -13.988 -0.530 19.547 1.00 96.31 101 THR A O 1
ATOM 868 N N . PRO A 1 102 ? -15.601 -0.570 17.973 1.00 96.88 102 PRO A N 1
ATOM 869 C CA . PRO A 1 102 ? -14.864 0.268 17.029 1.00 96.88 102 PRO A CA 1
ATOM 870 C C . PRO A 1 102 ? -14.408 1.599 17.647 1.00 96.88 102 PRO A C 1
ATOM 872 O O . PRO A 1 102 ? -13.258 2.002 17.484 1.00 96.88 102 PRO A O 1
ATOM 875 N N . GLU A 1 103 ? -15.273 2.248 18.428 1.00 97.25 103 GLU A N 1
ATOM 876 C CA . GLU A 1 103 ? -14.963 3.498 19.127 1.00 97.25 103 GLU A CA 1
ATOM 877 C C . GLU A 1 103 ? -13.878 3.305 20.190 1.00 97.25 103 GLU A C 1
ATOM 879 O O . GLU A 1 103 ? -12.977 4.134 20.290 1.00 97.25 103 GLU A O 1
ATOM 884 N N . GLY A 1 104 ? -13.939 2.211 20.958 1.00 96.81 104 GLY A N 1
ATOM 885 C CA . GLY A 1 104 ? -12.947 1.907 21.992 1.00 96.81 104 GLY A CA 1
ATOM 886 C C . GLY A 1 104 ? -11.561 1.641 21.408 1.00 96.81 104 GLY A C 1
ATOM 887 O O . GLY A 1 104 ? -10.564 2.167 21.899 1.00 96.81 104 GLY A O 1
ATOM 888 N N . VAL A 1 105 ? -11.497 0.903 20.298 1.00 97.31 105 VAL A N 1
ATOM 889 C CA . VAL A 1 105 ? -10.244 0.683 19.565 1.00 97.31 105 VAL A CA 1
ATOM 890 C C . VAL A 1 105 ? -9.675 2.006 19.041 1.00 97.31 105 VAL A C 1
ATOM 892 O O . VAL A 1 105 ? -8.479 2.256 19.196 1.00 97.31 105 VAL A O 1
ATOM 895 N N . VAL A 1 106 ? -10.511 2.876 18.463 1.00 97.50 106 VAL A N 1
ATOM 896 C CA . VAL A 1 106 ? -10.076 4.199 17.977 1.00 97.50 106 VAL A CA 1
ATOM 897 C C . VAL A 1 106 ? -9.590 5.095 19.117 1.00 97.50 106 VAL A C 1
ATOM 899 O O . VAL A 1 106 ? -8.565 5.757 18.969 1.00 97.50 106 VAL A O 1
ATOM 902 N N . GLU A 1 107 ? -10.263 5.095 20.267 1.00 97.31 107 GLU A N 1
ATOM 903 C CA . GLU A 1 107 ? -9.845 5.856 21.451 1.00 97.31 107 GLU A CA 1
ATOM 904 C C . GLU A 1 107 ? -8.448 5.432 21.944 1.00 97.31 107 GLU A C 1
ATOM 906 O O . GLU A 1 107 ? -7.580 6.272 22.216 1.00 97.31 107 GLU A O 1
ATOM 911 N N . GLU A 1 108 ? -8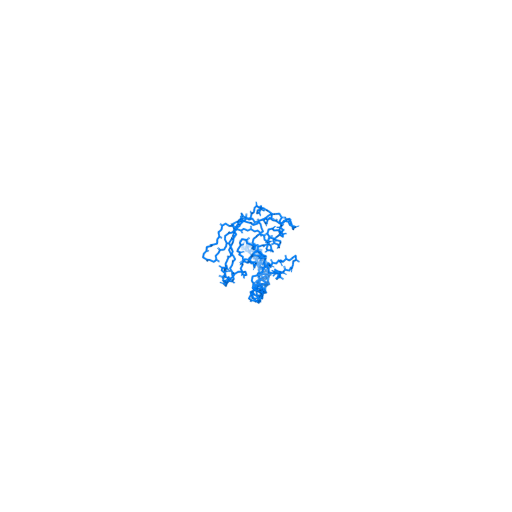.192 4.126 22.002 1.00 97.00 108 GLU A N 1
ATOM 912 C CA . GLU A 1 108 ? -6.898 3.585 22.428 1.00 97.00 108 GLU A CA 1
ATOM 913 C C . GLU A 1 108 ? -5.783 3.829 21.402 1.00 97.00 108 GLU A C 1
ATOM 915 O O . GLU A 1 108 ? -4.650 4.151 21.780 1.00 97.00 108 GLU A O 1
ATOM 920 N N . LEU A 1 109 ? -6.091 3.725 20.106 1.00 95.75 109 LEU A N 1
ATOM 921 C CA . LEU A 1 109 ? -5.164 4.098 19.036 1.00 95.75 109 LEU A CA 1
ATOM 922 C C . LEU A 1 109 ? -4.812 5.585 19.101 1.00 95.75 109 LEU A C 1
ATOM 924 O O . LEU A 1 109 ? -3.635 5.930 19.042 1.00 95.75 109 LEU A O 1
ATOM 928 N N . ASN A 1 110 ? -5.799 6.458 19.297 1.00 96.88 110 ASN A N 1
ATOM 929 C CA . ASN A 1 110 ? -5.580 7.899 19.401 1.00 96.88 110 ASN A CA 1
ATOM 930 C C . ASN A 1 110 ? -4.718 8.277 20.602 1.00 96.88 110 ASN A C 1
ATOM 93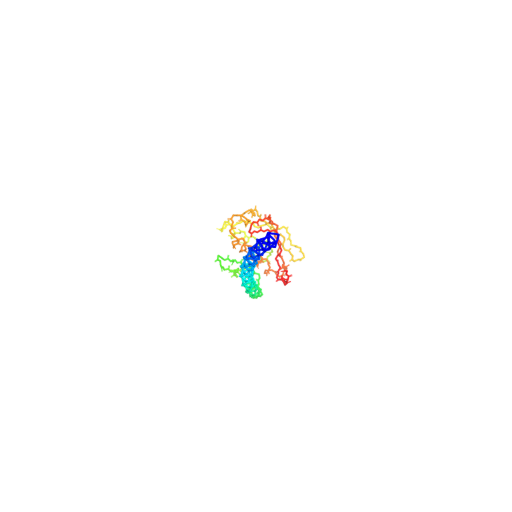2 O O . ASN A 1 110 ? -3.842 9.132 20.475 1.00 96.88 110 ASN A O 1
ATOM 936 N N . SER A 1 111 ? -4.902 7.600 21.737 1.00 95.12 111 SER A N 1
ATOM 937 C CA . SER A 1 111 ? -4.037 7.778 22.910 1.00 95.12 111 SER A CA 1
ATOM 938 C C . SER A 1 111 ? -2.571 7.488 22.562 1.00 95.12 111 SER A C 1
ATOM 940 O O . SER A 1 111 ? -1.678 8.276 22.871 1.00 95.12 111 SER A O 1
ATOM 942 N N . TYR A 1 112 ? -2.318 6.402 21.829 1.00 91.94 112 TYR A N 1
ATOM 943 C CA . TYR A 1 112 ? -0.980 6.052 21.349 1.00 91.94 112 TYR A CA 1
ATOM 944 C C . TYR A 1 112 ? -0.442 7.010 20.271 1.00 91.94 112 TYR A C 1
ATOM 946 O O . TYR A 1 112 ? 0.739 7.373 20.276 1.00 91.94 112 TYR A O 1
ATOM 954 N N . PHE A 1 113 ? -1.286 7.446 19.339 1.00 93.00 113 PHE A N 1
ATOM 955 C CA . PHE A 1 113 ? -0.893 8.394 18.298 1.00 93.00 113 PHE A CA 1
ATOM 956 C C . PHE A 1 113 ? -0.515 9.749 18.879 1.00 93.00 113 PHE A C 1
ATOM 958 O O . PHE A 1 113 ? 0.477 10.340 18.455 1.00 93.00 113 PHE A O 1
ATOM 965 N N . GLN A 1 114 ? -1.204 10.187 19.929 1.00 93.06 114 GLN A N 1
ATOM 966 C CA . GLN A 1 114 ? -0.833 11.385 20.663 1.00 93.06 114 GLN A CA 1
ATOM 967 C C . GLN A 1 114 ? 0.562 11.261 21.300 1.00 93.06 114 GLN A C 1
ATOM 969 O O . GLN A 1 114 ? 1.375 12.178 21.168 1.00 93.06 114 GLN A O 1
ATOM 974 N N . GLU A 1 115 ? 0.875 10.129 21.941 1.00 91.25 115 GLU A N 1
ATOM 975 C CA . GLU A 1 115 ? 2.199 9.869 22.535 1.00 91.25 115 GLU A CA 1
ATOM 976 C C . GLU A 1 115 ? 3.325 9.847 21.490 1.00 91.25 115 GLU A C 1
ATOM 978 O O . GLU A 1 115 ? 4.440 10.299 21.754 1.00 91.25 115 GLU A O 1
ATOM 983 N N . SER A 1 116 ? 3.026 9.351 20.288 1.00 86.56 116 SER A N 1
ATOM 984 C CA . SER A 1 116 ? 3.975 9.218 19.175 1.00 86.56 116 SER A CA 1
ATOM 985 C C . SER A 1 116 ? 3.950 10.390 18.181 1.00 86.56 116 SER A C 1
ATOM 987 O O . SER A 1 116 ? 4.637 10.342 17.158 1.00 86.56 116 SER A O 1
ATOM 989 N N . ASN A 1 117 ? 3.209 11.465 18.485 1.00 89.44 117 ASN A N 1
ATOM 990 C CA . ASN A 1 117 ? 3.026 12.655 17.637 1.00 89.44 117 ASN A CA 1
ATOM 991 C C . ASN A 1 117 ? 2.468 12.356 16.223 1.00 89.44 117 ASN A C 1
ATOM 993 O O . ASN A 1 117 ? 2.677 13.121 15.271 1.00 89.44 117 ASN A O 1
ATOM 997 N N . GLN A 1 118 ? 1.735 11.254 16.097 1.00 91.00 118 GLN A N 1
ATOM 998 C CA . GLN A 1 118 ? 0.981 10.867 14.909 1.00 91.00 118 GLN A CA 1
ATOM 999 C C . GLN A 1 118 ? -0.389 11.569 14.886 1.00 91.00 118 GLN A C 1
ATOM 1001 O O . GLN A 1 118 ? -0.863 12.024 15.931 1.00 91.00 118 GLN A O 1
ATOM 1006 N N . PRO A 1 119 ? -1.018 11.729 13.709 1.00 94.12 119 PRO A N 1
ATOM 1007 C CA . PRO A 1 119 ? -2.337 12.344 13.623 1.00 94.12 119 PRO A CA 1
ATOM 1008 C C . PRO A 1 119 ? -3.430 11.441 14.216 1.00 94.12 119 PRO A C 1
ATOM 1010 O O . PRO A 1 119 ? -3.345 10.213 14.154 1.00 94.12 119 PRO A O 1
ATOM 1013 N N . GLY A 1 120 ? -4.460 12.060 14.794 1.00 95.94 120 GLY A N 1
ATOM 1014 C CA . GLY A 1 120 ? -5.616 11.358 15.348 1.00 95.94 120 GLY A CA 1
ATOM 1015 C C . GLY A 1 120 ? -6.552 10.815 14.266 1.00 95.94 120 GLY A C 1
ATOM 1016 O O . GLY A 1 120 ? -6.625 11.352 13.160 1.00 95.94 120 GLY A O 1
ATOM 1017 N N . LEU A 1 121 ? -7.274 9.755 14.615 1.00 97.12 121 LEU A N 1
ATOM 1018 C CA . LEU A 1 121 ? -8.344 9.139 13.843 1.00 97.12 121 LEU A CA 1
ATOM 1019 C C . LEU A 1 121 ? -9.712 9.622 14.303 1.00 97.12 121 LEU A C 1
ATOM 1021 O O . LEU A 1 121 ? -9.996 9.688 15.502 1.00 97.12 121 LEU A O 1
ATOM 1025 N N . ILE A 1 122 ? -10.608 9.806 13.344 1.00 97.94 122 ILE A N 1
ATOM 1026 C CA . ILE A 1 122 ? -12.028 10.026 13.582 1.00 97.94 122 ILE A CA 1
ATOM 1027 C C . ILE A 1 122 ? -12.803 8.874 12.945 1.00 97.94 122 ILE A C 1
ATOM 1029 O O . ILE A 1 122 ? -12.798 8.717 11.726 1.00 97.94 122 ILE A O 1
ATOM 1033 N N . LEU A 1 123 ? -13.522 8.098 13.760 1.00 98.00 123 LEU A N 1
ATOM 1034 C CA . LEU A 1 123 ? -14.498 7.129 13.260 1.00 98.00 123 LEU A CA 1
ATOM 1035 C C . LEU A 1 123 ? -15.765 7.865 12.814 1.00 98.00 123 LEU A C 1
ATOM 1037 O O . LEU A 1 123 ? -16.453 8.473 13.635 1.00 98.00 123 LEU A O 1
ATOM 1041 N N . ARG A 1 124 ? -16.071 7.827 11.515 1.00 97.94 124 ARG A N 1
ATOM 1042 C CA . ARG A 1 124 ? -17.251 8.483 10.936 1.00 97.94 124 ARG A CA 1
ATOM 1043 C C . ARG A 1 124 ? -18.489 7.596 11.019 1.00 97.94 124 ARG A C 1
ATOM 1045 O O . ARG A 1 124 ? -19.536 8.059 11.470 1.00 97.94 124 ARG A O 1
ATOM 1052 N N . SER A 1 125 ? -18.369 6.336 10.615 1.00 97.44 125 SER A N 1
ATOM 1053 C CA . SER A 1 125 ? -19.442 5.344 10.707 1.00 97.44 125 SER A CA 1
ATOM 1054 C C . SER A 1 125 ? -18.900 3.919 10.607 1.00 97.44 125 SER A C 1
ATOM 1056 O O . SER A 1 125 ? -17.761 3.693 10.190 1.00 97.44 125 SER A O 1
ATOM 1058 N N . VAL A 1 126 ? -19.739 2.956 10.991 1.00 97.62 126 VAL A N 1
ATOM 1059 C CA . VAL A 1 126 ? -19.525 1.531 10.728 1.00 97.62 126 VAL A CA 1
ATOM 1060 C C . VAL A 1 126 ? -20.755 0.993 10.010 1.00 97.62 126 VAL A C 1
ATOM 1062 O O . VAL A 1 126 ? -21.843 0.939 10.585 1.00 97.62 126 VAL A O 1
ATOM 1065 N N . GLU A 1 127 ? -20.596 0.615 8.745 1.00 96.81 127 GLU A N 1
ATOM 1066 C CA . GLU A 1 127 ? -21.691 0.171 7.882 1.00 96.81 127 GLU A CA 1
ATOM 1067 C C . GLU A 1 127 ? -21.255 -1.040 7.058 1.00 96.81 127 GLU A C 1
ATOM 1069 O O . GLU A 1 127 ? -20.179 -1.048 6.471 1.00 96.81 127 GLU A O 1
ATOM 1074 N N . ASN A 1 128 ? -22.089 -2.083 6.992 1.00 94.62 128 ASN A N 1
ATOM 1075 C CA . ASN A 1 128 ? -21.816 -3.291 6.196 1.00 94.62 128 ASN A CA 1
ATOM 1076 C C . ASN A 1 128 ? -20.427 -3.916 6.457 1.00 94.62 128 ASN A C 1
ATOM 1078 O O . ASN A 1 128 ? -19.759 -4.347 5.520 1.00 94.62 128 ASN A O 1
ATOM 1082 N N . ALA A 1 129 ? -20.003 -3.958 7.726 1.00 95.06 129 ALA A N 1
ATOM 1083 C CA . ALA A 1 129 ? -18.677 -4.413 8.157 1.00 95.06 129 ALA A CA 1
ATOM 1084 C C . ALA A 1 129 ? -17.490 -3.576 7.631 1.00 95.06 129 ALA A C 1
ATOM 1086 O O . ALA A 1 129 ? -16.360 -4.064 7.566 1.00 95.06 129 ALA A O 1
ATOM 1087 N N . VAL A 1 130 ? -17.732 -2.313 7.272 1.00 97.06 130 VAL A N 1
ATOM 1088 C CA . VAL A 1 130 ? -16.706 -1.335 6.897 1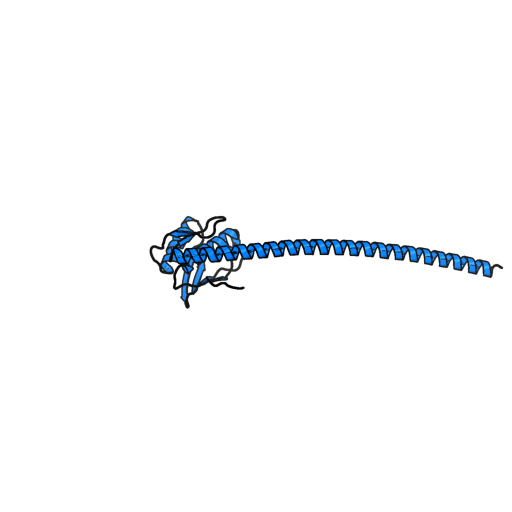.00 97.06 130 VAL A CA 1
ATOM 1089 C C . VAL A 1 130 ? -16.669 -0.220 7.936 1.00 97.06 130 VAL A C 1
ATOM 1091 O O . VAL A 1 130 ? -17.703 0.375 8.232 1.00 97.06 130 VAL A O 1
ATOM 1094 N N . ALA A 1 131 ? -15.489 0.072 8.482 1.00 97.88 131 ALA A N 1
ATOM 1095 C CA . ALA A 1 131 ? -15.259 1.269 9.287 1.00 97.88 131 ALA A CA 1
ATOM 1096 C C . ALA A 1 131 ? -14.759 2.409 8.394 1.00 97.88 131 ALA A C 1
ATOM 1098 O O . ALA A 1 131 ? -13.706 2.288 7.769 1.00 97.88 131 ALA A O 1
ATOM 1099 N N . HIS A 1 132 ? -15.508 3.509 8.350 1.00 98.06 132 HIS A N 1
ATOM 1100 C CA . HIS A 1 132 ? -15.149 4.711 7.600 1.00 98.06 132 HIS A CA 1
ATOM 1101 C C . HIS A 1 132 ? -14.412 5.685 8.521 1.00 98.06 132 HIS A C 1
ATOM 1103 O O . HIS A 1 132 ? -14.957 6.104 9.549 1.00 98.06 132 HIS A O 1
ATOM 1109 N N . LEU A 1 133 ? -13.177 6.030 8.166 1.00 97.81 133 LEU A N 1
ATOM 1110 C CA . LEU A 1 133 ? -12.265 6.813 8.993 1.00 97.81 133 LEU A CA 1
ATOM 1111 C C . LEU A 1 133 ? -11.821 8.095 8.296 1.00 97.81 133 LEU A C 1
ATOM 1113 O O . LEU A 1 133 ? -11.599 8.109 7.092 1.00 97.81 133 LEU A O 1
ATOM 1117 N N . GLU A 1 134 ? -11.596 9.134 9.089 1.00 96.88 134 GLU A N 1
ATOM 1118 C CA . GLU A 1 134 ? -10.893 10.356 8.691 1.00 96.88 134 GLU A CA 1
ATOM 1119 C C . GLU A 1 134 ? -9.668 10.568 9.589 1.00 96.88 134 GLU A C 1
ATOM 1121 O O . GLU A 1 134 ? -9.623 10.073 10.720 1.00 96.88 134 GLU A O 1
ATOM 1126 N N . VAL A 1 135 ? -8.678 11.312 9.094 1.00 95.69 135 VAL A N 1
ATOM 1127 C CA . VAL A 1 135 ? -7.449 11.654 9.819 1.00 95.69 135 VAL A CA 1
ATOM 1128 C C . VAL A 1 135 ? -7.383 13.171 10.050 1.00 95.69 135 VAL A C 1
ATOM 1130 O O . VAL A 1 135 ? -7.408 13.943 9.099 1.00 95.69 135 VAL A O 1
ATOM 1133 N N . GLU A 1 136 ? -7.264 13.615 11.308 1.00 91.62 136 GLU A N 1
ATOM 1134 C CA . GLU A 1 136 ? -7.386 15.040 11.702 1.00 91.62 136 GLU A CA 1
ATOM 1135 C C . GLU A 1 136 ? -6.336 15.993 11.084 1.00 91.62 136 GLU A C 1
ATOM 1137 O O . GLU A 1 136 ? -6.587 17.191 10.948 1.00 91.62 136 GLU A O 1
ATOM 1142 N N . ASP A 1 137 ? -5.151 15.483 10.739 1.00 89.12 137 ASP A N 1
ATOM 1143 C CA . ASP A 1 137 ? -4.053 16.214 10.082 1.00 89.12 137 ASP A CA 1
ATOM 1144 C C . ASP A 1 137 ? -3.335 15.266 9.113 1.00 89.12 137 ASP A C 1
ATOM 1146 O O . ASP A 1 137 ? -2.184 14.857 9.308 1.00 89.12 137 ASP A O 1
ATOM 1150 N N . ASP A 1 138 ? -4.072 14.844 8.090 1.00 87.06 138 ASP A N 1
ATOM 1151 C CA . ASP A 1 138 ? -3.637 13.889 7.072 1.00 87.06 138 ASP A CA 1
ATOM 1152 C C . ASP A 1 138 ? -2.353 14.307 6.329 1.00 87.06 138 ASP A C 1
ATOM 1154 O O . ASP A 1 138 ? -1.566 13.449 5.923 1.00 87.06 138 ASP A O 1
ATOM 1158 N N . ARG A 1 139 ? -2.038 15.608 6.274 1.00 87.88 139 ARG A N 1
ATOM 1159 C CA . ARG A 1 139 ? -0.772 16.150 5.744 1.00 87.88 139 ARG A CA 1
ATOM 1160 C C . ARG A 1 139 ? 0.468 15.524 6.369 1.00 87.88 139 ARG A C 1
ATOM 1162 O O . ARG A 1 139 ? 1.491 15.364 5.693 1.00 87.88 139 ARG A O 1
ATOM 1169 N N . LYS A 1 140 ? 0.401 15.138 7.647 1.00 86.62 140 LYS A N 1
ATOM 1170 C CA . LYS A 1 140 ? 1.493 14.404 8.301 1.00 86.62 140 LYS A CA 1
ATOM 1171 C C . LYS A 1 140 ? 1.745 13.041 7.664 1.00 86.62 140 LYS A C 1
ATOM 1173 O O . LYS A 1 140 ? 2.897 12.616 7.643 1.00 86.62 140 LYS A O 1
ATOM 1178 N N . LEU A 1 141 ? 0.714 12.370 7.159 1.00 85.56 141 LEU A N 1
ATOM 1179 C CA . LEU A 1 141 ? 0.838 11.078 6.483 1.00 85.56 141 LEU A CA 1
ATOM 1180 C C . LEU A 1 141 ? 1.206 11.243 5.012 1.00 85.56 141 LEU A C 1
ATOM 1182 O O . LEU A 1 141 ? 1.976 10.439 4.501 1.00 85.56 141 LEU A O 1
ATOM 1186 N N . THR A 1 142 ? 0.701 12.283 4.346 1.00 81.38 142 THR A N 1
ATOM 1187 C CA . THR A 1 142 ? 0.909 12.479 2.904 1.00 81.38 142 THR A CA 1
ATOM 1188 C C . THR A 1 142 ? 2.273 13.074 2.563 1.00 81.38 142 THR A C 1
ATOM 1190 O O . THR A 1 142 ? 2.853 12.708 1.546 1.00 81.38 142 THR A O 1
ATOM 1193 N N . SER A 1 143 ? 2.798 13.975 3.403 1.00 78.31 143 SER A N 1
ATOM 1194 C CA . SER A 1 143 ? 4.024 14.744 3.117 1.00 78.31 143 SER A CA 1
ATOM 1195 C C . SER A 1 143 ? 4.962 14.918 4.320 1.00 78.31 143 SER A C 1
ATOM 1197 O O . SER A 1 143 ? 6.163 15.120 4.143 1.00 78.31 143 SER A O 1
ATOM 1199 N N . GLY A 1 144 ? 4.449 14.832 5.553 1.00 76.31 144 GLY A N 1
ATOM 1200 C CA . GLY A 1 144 ? 5.250 15.004 6.773 1.00 76.31 144 GLY A CA 1
ATOM 1201 C C . GLY A 1 144 ? 6.037 13.769 7.229 1.00 76.31 144 GLY A C 1
ATOM 1202 O O . GLY A 1 144 ? 7.013 13.907 7.968 1.00 76.31 144 GLY A O 1
ATOM 1203 N N . THR A 1 145 ? 5.643 12.574 6.791 1.00 79.62 145 THR A N 1
ATOM 1204 C CA . THR A 1 145 ? 6.218 11.287 7.207 1.00 79.62 145 THR A CA 1
ATOM 1205 C C . THR A 1 145 ? 6.599 10.497 5.969 1.00 79.62 145 THR A C 1
ATOM 1207 O O . THR A 1 145 ? 5.820 10.440 5.031 1.00 79.62 145 THR A O 1
ATOM 1210 N N . GLY A 1 146 ? 7.763 9.843 5.950 1.00 82.31 146 GLY A N 1
ATOM 1211 C CA . GLY A 1 146 ? 8.123 8.988 4.812 1.00 82.31 146 GLY A CA 1
ATOM 1212 C C . GLY A 1 146 ? 7.140 7.823 4.619 1.00 82.31 146 GLY A C 1
ATOM 1213 O O . GLY A 1 146 ? 6.520 7.372 5.584 1.00 82.31 146 GLY A O 1
ATOM 1214 N N . SER A 1 147 ? 7.065 7.273 3.400 1.00 82.81 147 SER A N 1
ATOM 1215 C CA . SER A 1 147 ? 6.126 6.199 3.008 1.00 82.81 147 SER A CA 1
ATOM 1216 C C . SER A 1 147 ? 6.036 5.034 3.997 1.00 82.81 147 SER A C 1
ATOM 1218 O O . SER A 1 147 ? 4.975 4.445 4.177 1.00 82.81 147 SER A O 1
ATOM 1220 N N . PHE A 1 148 ? 7.146 4.692 4.658 1.00 83.31 148 PHE A N 1
ATOM 1221 C CA . PHE A 1 148 ? 7.152 3.638 5.665 1.00 83.31 148 PHE A CA 1
ATOM 1222 C C . PHE A 1 148 ? 6.287 3.993 6.885 1.00 83.31 148 PHE A C 1
ATOM 1224 O O . PHE A 1 148 ? 5.472 3.180 7.305 1.00 83.31 148 PHE A O 1
ATOM 1231 N N . GLY A 1 149 ? 6.433 5.197 7.443 1.00 85.12 149 GLY A N 1
ATOM 1232 C CA . GLY A 1 149 ? 5.663 5.602 8.622 1.00 85.12 149 GLY A CA 1
ATOM 1233 C C . GLY A 1 149 ? 4.174 5.751 8.314 1.00 85.12 149 GLY A C 1
ATOM 1234 O O . GLY A 1 149 ? 3.353 5.265 9.087 1.00 85.12 149 GLY A O 1
ATOM 1235 N N . ALA A 1 150 ? 3.833 6.306 7.146 1.00 87.81 150 ALA A N 1
ATOM 1236 C CA . ALA A 1 150 ? 2.450 6.372 6.672 1.00 87.81 150 ALA A CA 1
ATOM 1237 C C . ALA A 1 150 ? 1.828 4.971 6.537 1.00 87.81 150 ALA A C 1
ATOM 1239 O O . ALA A 1 150 ? 0.746 4.706 7.059 1.00 87.81 150 ALA A O 1
ATOM 1240 N N . ARG A 1 151 ? 2.559 4.024 5.936 1.00 86.94 151 ARG A N 1
ATOM 1241 C CA . ARG A 1 151 ? 2.121 2.626 5.836 1.00 86.94 151 ARG A CA 1
ATOM 1242 C C . ARG A 1 151 ? 1.920 1.979 7.207 1.00 86.94 151 ARG A C 1
ATOM 1244 O O . ARG A 1 151 ? 0.945 1.261 7.400 1.00 86.94 151 ARG A O 1
ATOM 1251 N N . MET A 1 152 ? 2.826 2.205 8.155 1.00 86.88 152 MET A N 1
ATOM 1252 C CA . MET A 1 152 ? 2.716 1.614 9.492 1.00 86.88 152 MET A CA 1
ATOM 1253 C C . MET A 1 152 ? 1.547 2.161 10.293 1.00 86.88 152 MET A C 1
ATOM 1255 O O . MET A 1 152 ? 0.910 1.397 11.021 1.00 86.88 152 MET A O 1
ATOM 1259 N N . TYR A 1 153 ? 1.246 3.448 10.127 1.00 90.81 153 TYR A N 1
ATOM 1260 C CA . TYR A 1 153 ? 0.036 4.053 10.658 1.00 90.81 153 TYR A CA 1
ATOM 1261 C C . TYR A 1 153 ? -1.194 3.300 10.139 1.00 90.81 153 TYR A C 1
ATOM 1263 O O . TYR A 1 153 ? -1.894 2.674 10.929 1.00 90.81 153 TYR A O 1
ATOM 1271 N N . ILE A 1 154 ? -1.377 3.245 8.815 1.00 91.69 154 ILE A N 1
ATOM 1272 C CA . ILE A 1 154 ? -2.526 2.588 8.169 1.00 91.69 154 ILE A CA 1
ATOM 1273 C C . ILE A 1 154 ? -2.662 1.132 8.628 1.00 91.69 154 ILE A C 1
ATOM 1275 O O . ILE A 1 154 ? -3.742 0.721 9.047 1.00 91.69 154 ILE A O 1
ATOM 1279 N N . LEU A 1 155 ? -1.576 0.352 8.609 1.00 88.88 155 LEU A N 1
ATOM 1280 C CA . LEU A 1 155 ? -1.630 -1.057 9.005 1.00 88.88 155 LEU A CA 1
ATOM 1281 C C . LEU A 1 155 ? -1.982 -1.231 10.490 1.00 88.88 155 LEU A C 1
ATOM 1283 O O . LEU A 1 155 ? -2.746 -2.131 10.822 1.00 88.88 155 LEU A O 1
ATOM 1287 N N . SER A 1 156 ? -1.461 -0.388 11.388 1.00 91.56 156 SER A N 1
ATOM 1288 C CA . SER A 1 156 ? -1.787 -0.467 12.824 1.00 91.56 156 SER A CA 1
ATOM 1289 C C . SER A 1 156 ? -3.282 -0.244 13.063 1.00 91.56 156 SER A C 1
ATOM 1291 O O . SER A 1 156 ? -3.909 -0.951 13.851 1.00 91.56 156 SER A O 1
ATOM 1293 N N . VAL A 1 157 ? -3.868 0.701 12.329 1.00 94.69 157 VAL A N 1
ATOM 1294 C CA . VAL A 1 157 ? -5.303 0.991 12.376 1.00 94.69 157 VAL A CA 1
ATOM 1295 C C . VAL A 1 157 ? -6.117 -0.151 11.777 1.00 94.69 157 VAL A C 1
ATOM 1297 O O . VAL A 1 157 ? -7.044 -0.637 12.425 1.00 94.69 157 VAL A O 1
ATOM 1300 N N . PHE A 1 158 ? -5.739 -0.615 10.581 1.00 93.50 158 PHE A N 1
ATOM 1301 C CA . PHE A 1 158 ? -6.409 -1.714 9.892 1.00 93.50 158 PHE A CA 1
ATOM 1302 C C . PHE A 1 158 ? -6.454 -2.970 10.760 1.00 93.50 158 PHE A C 1
ATOM 1304 O O . PHE A 1 158 ? -7.544 -3.432 11.062 1.00 93.50 158 PHE A O 1
ATOM 1311 N N . TYR A 1 159 ? -5.311 -3.480 11.229 1.00 91.25 159 TYR A N 1
ATOM 1312 C CA . TYR A 1 159 ? -5.280 -4.714 12.021 1.00 91.25 159 TYR A CA 1
ATOM 1313 C C . TYR A 1 159 ? -5.990 -4.573 13.370 1.00 91.25 159 TYR A C 1
ATOM 1315 O O . TYR A 1 159 ? -6.598 -5.526 13.844 1.00 91.25 159 TYR A O 1
ATOM 1323 N N . SER A 1 160 ? -5.965 -3.390 13.989 1.00 94.31 160 SER A N 1
ATOM 1324 C CA . SER A 1 160 ? -6.694 -3.177 15.244 1.00 94.31 160 SER A CA 1
ATOM 1325 C C . SER A 1 160 ? -8.205 -3.229 15.040 1.00 94.31 160 SER A C 1
ATOM 1327 O O . SER A 1 160 ? -8.897 -3.946 15.759 1.00 94.31 160 SER A O 1
ATOM 1329 N N . LEU A 1 161 ? -8.730 -2.534 14.031 1.00 95.38 161 LEU A N 1
ATOM 1330 C CA . LEU A 1 161 ? -10.166 -2.528 13.751 1.00 95.38 161 LEU A CA 1
ATOM 1331 C C . LEU A 1 161 ? -10.634 -3.840 13.126 1.00 95.38 161 LEU A C 1
ATOM 1333 O O . LEU A 1 161 ? -11.592 -4.433 13.605 1.00 95.38 161 LEU A O 1
ATOM 1337 N N . ALA A 1 162 ? -9.909 -4.350 12.135 1.00 92.62 162 ALA A N 1
ATOM 1338 C CA . ALA A 1 162 ? -10.151 -5.649 11.525 1.00 92.62 162 ALA A CA 1
ATOM 1339 C C . ALA A 1 162 ? -9.777 -6.820 12.447 1.00 92.62 162 ALA A C 1
ATOM 1341 O O . ALA A 1 162 ? -9.799 -7.955 11.999 1.00 92.62 162 ALA A O 1
ATOM 1342 N N . SER A 1 163 ? -9.468 -6.613 13.728 1.00 92.31 163 SER A N 1
ATOM 1343 C CA . SER A 1 163 ? -9.475 -7.700 14.720 1.00 92.31 163 SER A CA 1
ATOM 1344 C C . SER A 1 163 ? -10.843 -7.882 15.391 1.00 92.31 163 SER A C 1
ATOM 1346 O O . SER A 1 163 ? -11.080 -8.901 16.039 1.00 92.31 163 SER A O 1
ATOM 1348 N N . LEU A 1 164 ? -11.754 -6.917 15.224 1.00 93.31 164 LEU A N 1
ATOM 1349 C CA . LEU A 1 164 ? -13.152 -7.020 15.636 1.00 93.31 164 LEU A CA 1
ATOM 1350 C C . LEU A 1 164 ? -13.918 -7.858 14.605 1.00 93.31 164 LEU A C 1
ATOM 1352 O O . LEU A 1 164 ? -13.822 -7.605 13.403 1.00 93.31 164 LEU A O 1
ATOM 1356 N N . GLU A 1 165 ? -14.665 -8.873 15.044 1.00 90.44 165 GLU A N 1
ATOM 1357 C CA . GLU A 1 165 ? -15.357 -9.804 14.136 1.00 90.44 165 GLU A CA 1
ATOM 1358 C C . GLU A 1 165 ? -16.335 -9.079 13.197 1.00 90.44 165 GLU A C 1
ATOM 1360 O O . GLU A 1 165 ? -16.491 -9.473 12.041 1.00 90.44 165 GLU A O 1
ATOM 1365 N N . GLU A 1 166 ? -16.948 -7.990 13.667 1.00 92.62 166 GLU A N 1
ATOM 1366 C CA . GLU A 1 166 ? -17.908 -7.177 12.924 1.00 92.62 166 GLU A CA 1
ATOM 1367 C C . GLU A 1 166 ? -17.288 -6.243 11.872 1.00 92.62 166 GLU A C 1
ATOM 1369 O O . GLU A 1 166 ? -18.032 -5.679 11.069 1.00 92.62 166 GLU A O 1
ATOM 1374 N N . ILE A 1 167 ? -15.959 -6.076 11.847 1.00 94.50 167 ILE A N 1
ATOM 1375 C CA . ILE A 1 167 ? -15.248 -5.259 10.856 1.00 94.50 167 ILE A CA 1
ATOM 1376 C C . ILE A 1 167 ? -14.439 -6.170 9.937 1.00 94.50 167 ILE A C 1
ATOM 1378 O O . ILE A 1 167 ? -13.546 -6.891 10.374 1.00 94.50 167 ILE A O 1
ATOM 1382 N N . ASN A 1 168 ? -14.711 -6.082 8.638 1.00 92.06 168 ASN A N 1
ATOM 1383 C CA . ASN A 1 168 ? -13.934 -6.751 7.600 1.00 92.06 168 ASN A CA 1
ATOM 1384 C C . ASN A 1 168 ? -13.007 -5.791 6.847 1.00 92.06 168 ASN A C 1
ATOM 1386 O O . ASN A 1 168 ? -11.938 -6.195 6.387 1.00 92.06 168 ASN A O 1
ATOM 1390 N N . CYS A 1 169 ? -13.427 -4.531 6.708 1.00 94.00 169 CYS A N 1
ATOM 1391 C CA . CYS A 1 169 ? -12.681 -3.518 5.978 1.00 94.00 169 CYS A CA 1
ATOM 1392 C C . CYS A 1 169 ? -12.575 -2.204 6.752 1.00 94.00 169 CYS A C 1
ATOM 1394 O O . CYS A 1 169 ? -13.460 -1.838 7.525 1.00 94.00 169 CYS A O 1
ATOM 1396 N N . VAL A 1 170 ? -11.517 -1.458 6.465 1.00 95.75 170 VAL A N 1
ATOM 1397 C CA . VAL A 1 170 ? -11.299 -0.089 6.920 1.00 95.75 170 VAL A CA 1
ATOM 1398 C C . VAL A 1 170 ? -11.079 0.788 5.697 1.00 95.75 170 VAL A C 1
ATOM 1400 O O . VAL A 1 170 ? -10.251 0.472 4.845 1.00 95.75 170 VAL A O 1
ATOM 1403 N N . GLU A 1 171 ? -11.830 1.875 5.603 1.00 96.69 171 GLU A N 1
ATOM 1404 C CA . GLU A 1 171 ? -11.726 2.856 4.529 1.00 96.69 171 GLU A CA 1
ATOM 1405 C C . GLU A 1 171 ? -11.240 4.186 5.097 1.00 96.69 171 GLU A C 1
ATOM 1407 O O . GLU A 1 171 ? -11.824 4.703 6.050 1.00 96.69 171 GLU A O 1
ATOM 1412 N N . PHE A 1 172 ? -10.166 4.719 4.517 1.00 95.56 172 PHE A N 1
ATOM 1413 C CA . PHE A 1 172 ? -9.582 5.994 4.911 1.00 95.56 172 PHE A CA 1
ATOM 1414 C C . PHE A 1 172 ? -9.983 7.094 3.935 1.00 95.56 172 PHE A C 1
ATOM 1416 O O . PHE A 1 172 ? -9.747 6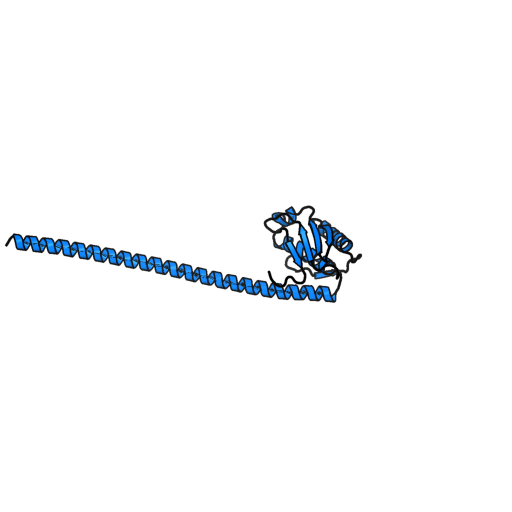.982 2.733 1.00 95.56 172 PHE A O 1
ATOM 1423 N N . ASP A 1 173 ? -10.514 8.182 4.480 1.00 94.75 173 ASP A N 1
ATOM 1424 C CA . ASP A 1 173 ? -10.635 9.471 3.811 1.00 94.75 173 ASP A CA 1
ATOM 1425 C C . ASP A 1 173 ? -9.392 10.310 4.152 1.00 94.75 173 ASP A C 1
ATOM 1427 O O . ASP A 1 173 ? -9.284 10.895 5.233 1.00 94.75 173 ASP A O 1
ATOM 1431 N N . ILE A 1 174 ? -8.399 10.257 3.263 1.00 91.88 174 ILE A N 1
ATOM 1432 C CA . ILE A 1 174 ? -7.121 10.978 3.336 1.00 91.88 174 ILE A CA 1
ATOM 1433 C C . ILE A 1 174 ? -6.951 11.718 2.010 1.00 91.88 174 ILE A C 1
ATOM 1435 O O . ILE A 1 174 ? -7.196 11.136 0.952 1.00 91.88 174 ILE A O 1
ATOM 1439 N N . GLU A 1 175 ? -6.515 12.977 2.037 1.00 90.19 175 GLU A N 1
ATOM 1440 C CA . GLU A 1 175 ? -6.164 13.697 0.813 1.00 90.19 175 GLU A CA 1
ATOM 1441 C C . GLU A 1 175 ? -5.019 12.981 0.074 1.00 90.19 175 GLU A C 1
ATOM 1443 O O . GLU A 1 175 ? -4.046 12.537 0.679 1.00 90.19 175 GLU A O 1
ATOM 1448 N N . GLU A 1 176 ? -5.120 12.859 -1.251 1.00 90.56 176 GLU A N 1
ATOM 1449 C CA . GLU A 1 176 ? -4.073 12.233 -2.065 1.00 90.56 176 GLU A CA 1
ATOM 1450 C C . GLU A 1 176 ? -2.732 12.969 -1.905 1.00 90.56 176 GLU A C 1
ATOM 1452 O O . GLU A 1 176 ? -2.648 14.189 -2.078 1.00 90.56 176 GLU A O 1
ATOM 1457 N N . GLY A 1 177 ? -1.653 12.226 -1.656 1.00 86.31 177 GLY A N 1
ATOM 1458 C CA . GLY A 1 177 ? -0.304 12.778 -1.671 1.00 86.31 177 GLY A CA 1
ATOM 1459 C C . GLY A 1 177 ? 0.798 11.733 -1.811 1.00 86.31 177 GLY A C 1
ATOM 1460 O O . GLY A 1 177 ? 0.562 10.579 -2.153 1.00 86.31 177 GLY A O 1
ATOM 1461 N N . ASP A 1 178 ? 2.041 12.146 -1.557 1.00 81.56 178 ASP A N 1
ATOM 1462 C CA . ASP A 1 178 ? 3.239 11.383 -1.943 1.00 81.56 178 ASP A CA 1
ATOM 1463 C C . ASP A 1 178 ? 3.376 10.020 -1.241 1.00 81.56 178 ASP A C 1
ATOM 1465 O O . ASP A 1 178 ? 4.138 9.148 -1.679 1.00 81.56 178 ASP A O 1
ATOM 1469 N N . HIS A 1 179 ? 2.720 9.852 -0.094 1.00 85.00 179 HIS A N 1
ATOM 1470 C CA . HIS A 1 179 ? 2.959 8.735 0.822 1.00 85.00 179 HIS A CA 1
ATOM 1471 C C . HIS A 1 179 ? 1.693 8.040 1.326 1.00 85.00 179 HIS A C 1
ATOM 1473 O O . HIS A 1 179 ? 1.781 6.899 1.782 1.00 85.00 179 HIS A O 1
ATOM 1479 N N . ALA A 1 180 ? 0.547 8.709 1.244 1.00 86.81 180 ALA A N 1
ATOM 1480 C CA . ALA A 1 180 ? -0.760 8.202 1.627 1.00 86.81 180 ALA A CA 1
ATOM 1481 C C . ALA A 1 180 ? -1.827 8.881 0.761 1.00 86.81 180 ALA A C 1
ATOM 1483 O O . ALA A 1 180 ? -1.601 9.977 0.251 1.00 86.81 180 ALA A O 1
ATOM 1484 N N . GLY A 1 181 ? -2.971 8.226 0.626 1.00 87.75 181 GLY A N 1
ATOM 1485 C CA . GLY A 1 181 ? -4.130 8.707 -0.113 1.00 87.75 181 GLY A CA 1
ATOM 1486 C C . GLY A 1 181 ? -5.383 7.949 0.328 1.00 87.75 181 GLY A C 1
ATOM 1487 O O . GLY A 1 181 ? -5.290 7.099 1.227 1.00 87.75 181 GLY A O 1
ATOM 1488 N N . PRO A 1 182 ? -6.543 8.246 -0.275 1.00 91.38 182 PRO A N 1
ATOM 1489 C CA . PRO A 1 182 ? -7.789 7.577 0.047 1.00 91.38 182 PRO A CA 1
ATOM 1490 C C . PRO A 1 182 ? -7.730 6.129 -0.440 1.00 91.38 182 PRO A C 1
ATOM 1492 O O . PRO A 1 182 ? -7.461 5.866 -1.613 1.00 91.38 182 PRO A O 1
ATOM 1495 N N . ASP A 1 183 ? -7.971 5.180 0.461 1.00 92.50 183 ASP A N 1
ATOM 1496 C CA . ASP A 1 183 ? -7.885 3.757 0.137 1.00 92.50 183 ASP A CA 1
ATOM 1497 C C . ASP A 1 183 ? -8.707 2.894 1.106 1.00 92.50 183 ASP A C 1
ATOM 1499 O O . ASP A 1 183 ? -9.048 3.308 2.221 1.00 92.50 183 ASP A O 1
ATOM 1503 N N . ARG A 1 184 ? -9.018 1.671 0.674 1.00 92.62 184 ARG A N 1
ATOM 1504 C CA . ARG A 1 184 ? -9.793 0.682 1.420 1.00 92.62 184 ARG A CA 1
ATOM 1505 C C . ARG A 1 184 ? -8.991 -0.601 1.607 1.00 92.62 184 ARG A C 1
ATOM 1507 O O . ARG A 1 184 ? -8.617 -1.269 0.650 1.00 92.62 184 ARG A O 1
ATOM 1514 N N . TYR A 1 185 ? -8.850 -1.008 2.862 1.00 89.94 185 TYR A N 1
ATOM 1515 C CA . TYR A 1 185 ? -8.123 -2.204 3.276 1.00 89.94 185 TYR A CA 1
ATOM 1516 C C . TYR A 1 185 ? -9.111 -3.232 3.817 1.00 89.94 185 TYR A C 1
ATOM 1518 O O . TYR A 1 185 ? -9.903 -2.908 4.697 1.00 89.94 185 TYR A O 1
ATOM 1526 N N . CYS A 1 186 ? -9.075 -4.463 3.313 1.00 89.38 186 CYS A N 1
ATOM 1527 C CA . CYS A 1 186 ? -9.944 -5.565 3.736 1.00 89.38 186 CYS A CA 1
ATOM 1528 C C . CYS A 1 186 ? -9.096 -6.796 4.074 1.00 89.38 186 CYS A C 1
ATOM 1530 O O . CYS A 1 1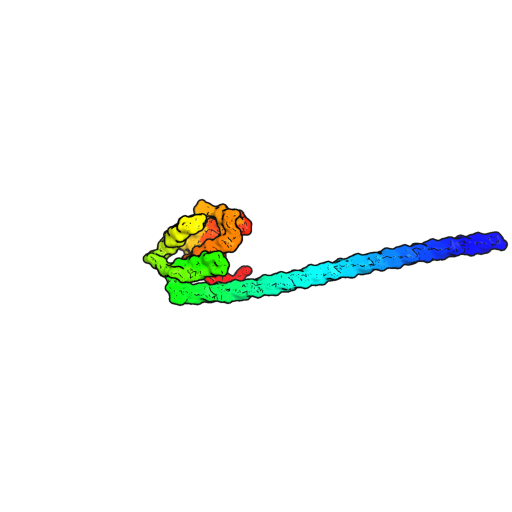86 ? -8.034 -6.958 3.475 1.00 89.38 186 CYS A O 1
ATOM 1532 N N . ARG A 1 187 ? -9.572 -7.671 4.977 1.00 79.94 187 ARG A N 1
ATOM 1533 C CA . ARG A 1 187 ? -8.909 -8.963 5.273 1.00 79.94 187 ARG A CA 1
ATOM 1534 C C . ARG A 1 187 ? -8.739 -9.802 4.001 1.00 79.94 187 ARG A C 1
ATOM 1536 O O . ARG A 1 187 ? -7.651 -10.257 3.683 1.00 79.94 187 ARG A O 1
ATOM 1543 N N . ASP A 1 188 ? -9.806 -9.880 3.209 1.00 70.56 188 ASP A N 1
ATOM 1544 C CA . ASP A 1 188 ? -9.836 -10.616 1.945 1.00 70.56 188 ASP A CA 1
ATOM 1545 C C . ASP A 1 188 ? -9.487 -9.730 0.739 1.00 70.56 188 ASP A C 1
ATOM 1547 O O . ASP A 1 188 ? -10.176 -9.769 -0.283 1.00 70.56 188 ASP A O 1
ATOM 1551 N N . SER A 1 189 ? -8.422 -8.924 0.802 1.00 53.84 189 SER A N 1
ATOM 1552 C CA . SER A 1 189 ? -7.856 -8.313 -0.414 1.00 53.84 189 SER A CA 1
ATOM 1553 C C . SER A 1 189 ? -7.077 -9.347 -1.242 1.00 53.84 189 SER A C 1
ATOM 1555 O O . SER A 1 189 ? -5.939 -9.144 -1.662 1.00 53.84 189 SER A O 1
ATOM 1557 N N . ALA A 1 190 ? -7.718 -10.487 -1.505 1.00 35.31 190 ALA A N 1
ATOM 1558 C CA . ALA A 1 190 ? -7.360 -11.330 -2.624 1.00 35.31 190 ALA A CA 1
ATOM 1559 C C . ALA A 1 190 ? -7.686 -10.545 -3.906 1.00 35.31 190 ALA A C 1
ATOM 1561 O O . ALA A 1 190 ? -8.847 -10.312 -4.232 1.00 35.31 190 ALA A O 1
ATOM 1562 N N . ASP A 1 191 ? -6.624 -10.154 -4.606 1.00 37.31 191 ASP A N 1
ATOM 1563 C CA . ASP A 1 191 ? -6.598 -9.645 -5.978 1.00 37.31 191 ASP A CA 1
ATOM 1564 C C . ASP A 1 191 ? -7.112 -8.212 -6.226 1.00 37.31 191 ASP A C 1
ATOM 1566 O O . ASP A 1 191 ? -8.271 -7.966 -6.568 1.00 37.31 191 ASP A O 1
ATOM 1570 N N . SER A 1 192 ? -6.157 -7.276 -6.241 1.00 31.02 192 SER A N 1
ATOM 1571 C CA . SER A 1 192 ? -6.138 -6.144 -7.182 1.00 31.02 192 SER A CA 1
ATOM 1572 C C . SER A 1 192 ? -4.758 -6.000 -7.819 1.00 31.02 192 SER A C 1
ATOM 1574 O O . SER A 1 192 ? -3.762 -5.980 -7.055 1.00 31.02 192 SER A O 1
#

pLDDT: mean 86.99, std 11.47, range [31.02, 98.06]

Foldseek 3Di:
DVVVVVVVVVVVVVVVVVVVVVVVVVVVVVVVVVVVVVVVVVVVVVVVVVVVVVVVVVVVVVVVVVVLVVLVVQLVVQFQAQFAADQVGATDGDGHFPDSDLVSLQVVLQVVCVVVVHWHKDFPDQDPQETEIETPCLCCLAPVDALRVNVRSVRSSFSNSCSRPSHFKYWYCHPDHDRDHTDMDGSPPPDD

Secondary structure (DSSP, 8-state):
-HHHHHHHHHHHHHHHHHHHHHHHHHHHHHHHHHHHHHHHHHHHHHHHHHHHHHHHHHHHHHHHHHHHHHHHHHHHHH-S-EEE--TT---EEEE--SS-SHHHHHHHHHHHHHHTTPPPEEEEEEETTEEEEEETTTHIIIIIS-HHHHHHHHHHHHHHHTTSTT--EEEEE----SS--SEEEETT----

Radius of gyration: 33.77 Å; chains: 1; bounding box: 65×33×110 Å